Protein AF-A0A0C7MPD5-F1 (afdb_monomer)

Mean predicted aligned error: 14.0 Å

Nearest PDB structures (foldseek):
  2dtd-assembly1_A  TM=7.709E-01  e=4.100E-08  Thermoplasma acidophilum
  4zgw-assembly1_B  TM=7.595E-01  e=7.033E-08  Serratia marcescens
  5wul-assembly1_B  TM=7.325E-01  e=1.533E-07  Serratia marcescens
  3vtz-assembly1_D  TM=7.592E-01  e=6.466E-07  Thermoplasma volcanium GSS1
  4zgw-assembly1_A  TM=7.329E-01  e=1.109E-06  Serratia marcescens

Secondary structure (DSSP, 8-state):
--HHHHHHHHHHHHHHHHHHHHHHHHHHHHHHHTTS-PPPP----------SSSHHHHHTTSHHHHHHHHHHHHHHHHHHHHSHHHHSPPPPSS--TT--EEEEEES-TTSHHHHHHHHHHHHTT-EEEEE-SS--S---BTTEEEE-TT-HHHHHHHHHHS--EEEEEEE----SS---B-TTTS-HHHHHHHHIIIIIHHHHHHHHHGGG-SS--EEEEEE--HHHHTT-TTB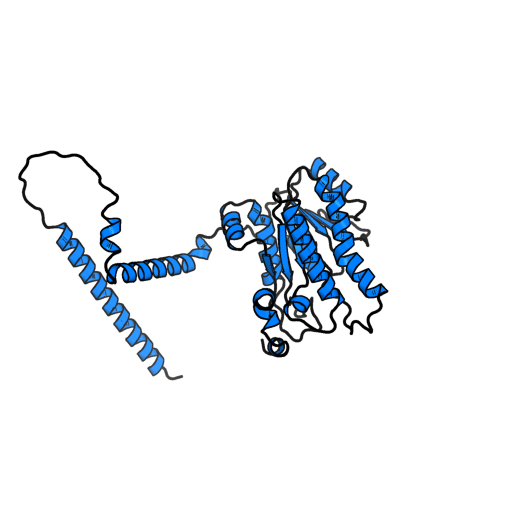HHHHHHHHHHHHHHHHHHHH-TTS-EEEEEE-BEEETTEESS-TT--S-PEEHIIIIIHHHHHHHHGGG-HHHHHHHHHH-SEEEESBTHHHHHHHTTTS-GGGGG--

Solvent-accessible surface area (backbone atoms only — not comparable to full-atom values): 19279 Å² total; per-residue (Å²): 135,67,68,68,62,56,52,52,53,50,52,52,52,50,51,53,49,54,52,51,51,54,53,49,53,56,50,51,52,53,54,52,62,71,70,66,75,80,80,80,93,81,86,91,82,90,82,90,82,90,89,77,79,68,72,71,60,69,50,67,79,41,80,64,42,53,52,55,50,55,54,52,52,49,53,50,50,50,49,48,60,73,42,33,81,79,70,49,84,73,76,72,88,50,58,58,98,81,53,56,38,29,36,41,35,35,35,48,76,84,29,65,66,48,36,50,49,53,54,52,44,42,75,28,54,35,32,35,38,38,35,24,89,76,58,63,94,61,72,84,49,99,49,46,40,64,33,36,68,87,48,54,61,57,56,54,51,46,35,63,75,70,68,35,45,72,52,36,36,38,38,43,45,74,51,55,77,72,75,74,39,50,79,91,74,49,54,67,68,58,46,50,50,52,43,40,68,48,42,53,51,51,50,54,36,45,68,65,46,60,82,72,48,94,62,75,47,32,36,38,39,45,28,54,34,48,42,53,31,42,66,48,79,41,33,59,57,48,31,51,49,23,52,50,46,53,51,49,51,51,51,47,49,70,76,38,71,84,31,58,60,32,45,34,30,38,27,33,23,22,54,97,88,40,57,51,28,59,70,86,51,78,46,70,39,32,53,36,61,74,36,38,49,51,60,50,49,49,63,58,57,29,78,81,38,73,71,46,47,52,52,44,64,73,62,48,52,63,44,63,24,31,40,63,21,59,56,23,68,78,40,12,87,74,52,62,68,78,58,49,60,81,97

Foldseek 3Di:
DDPVVVVVVVVVVVVVVVVVVVVVVVVVVVVVVVVPDDDDDDDDDDDDDDPDPPVVVVLPPDPVSVVVVVVVVVVVVVVCVVCVVVPPDAPDLADDQPQQEEEEEEDDCVQVLSVVQVVSNVVSPYQYEYEACPFDPDPPDDRYHYDYLVRLVVVVVCCVVVVGHHLEYEQDQRQQDADFAAPVPDDPVSLVVSCCRRPVSVVSSCVVNVVVDPDAYAYEYEAQCLCCLQVPGRRVSSNVRRVRSVVVLVVCCVVRVVHQYAYEHDDFEDDPQATSGPNVALADKYHCVVFPNSVVVSVSRLVVDPSSVVVCVVVDRYHYGMPPRVCSNVCSPPDHSVVSNVD

InterPro domains:
  IPR013952 Protein of unknown function DUF1776, fungi [PF08643] (99-304)

Organism: NCBI:txid1245769

Radius of gyration: 28.84 Å; Cα contacts (8 Å, |Δi|>4): 429; chains: 1; bounding box: 72×57×95 Å

Structure (mmCIF, N/CA/C/O backbone):
data_AF-A0A0C7MPD5-F1
#
_entry.id   AF-A0A0C7MPD5-F1
#
loo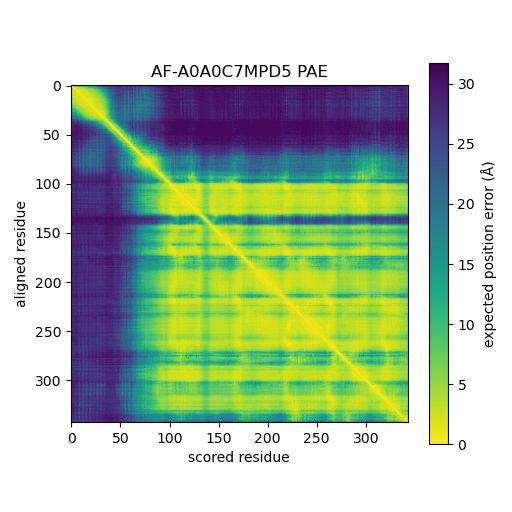p_
_atom_site.group_PDB
_atom_site.id
_atom_site.type_symbol
_atom_site.label_atom_id
_atom_site.label_alt_id
_atom_site.label_comp_id
_atom_site.label_asym_id
_atom_site.label_entity_id
_atom_site.label_seq_id
_atom_site.pdbx_PDB_ins_code
_atom_site.Cartn_x
_atom_site.Cartn_y
_atom_site.Cartn_z
_atom_site.occupancy
_atom_site.B_iso_or_equiv
_atom_site.auth_seq_id
_atom_site.auth_comp_id
_atom_site.auth_asym_id
_atom_site.auth_atom_id
_atom_site.pdbx_PDB_model_num
ATOM 1 N N . MET A 1 1 ? 41.693 -16.028 17.930 1.00 51.47 1 MET A N 1
ATOM 2 C CA . MET A 1 1 ? 41.739 -14.763 18.695 1.00 51.47 1 MET A CA 1
ATOM 3 C C . MET A 1 1 ? 42.112 -15.125 20.122 1.00 51.47 1 MET A C 1
ATOM 5 O O . MET A 1 1 ? 41.460 -15.997 20.678 1.00 51.47 1 MET A O 1
ATOM 9 N N . SER A 1 2 ? 43.233 -14.610 20.633 1.00 50.59 2 SER A N 1
ATOM 10 C CA . SER A 1 2 ? 43.849 -15.070 21.886 1.00 50.59 2 SER A CA 1
ATOM 11 C C . SER A 1 2 ? 43.073 -14.582 23.115 1.00 50.59 2 SER A C 1
ATOM 13 O O . SER A 1 2 ? 42.649 -13.428 23.168 1.00 50.59 2 SER A O 1
ATOM 15 N N . SER A 1 3 ? 42.909 -15.460 24.109 1.00 57.84 3 SER A N 1
ATOM 16 C CA . SER A 1 3 ? 42.222 -15.197 25.388 1.00 57.84 3 SER A CA 1
ATOM 17 C C . SER A 1 3 ? 42.745 -13.957 26.122 1.00 57.84 3 SER A C 1
ATOM 19 O O . SER A 1 3 ? 41.979 -13.253 26.766 1.00 57.84 3 SER A O 1
ATOM 21 N N . GLN A 1 4 ? 44.018 -13.614 25.917 1.00 60.34 4 GLN A N 1
ATOM 22 C CA . GLN A 1 4 ? 44.671 -12.450 26.518 1.00 60.34 4 GLN A CA 1
ATOM 23 C C . GLN A 1 4 ? 44.035 -11.102 26.138 1.00 60.34 4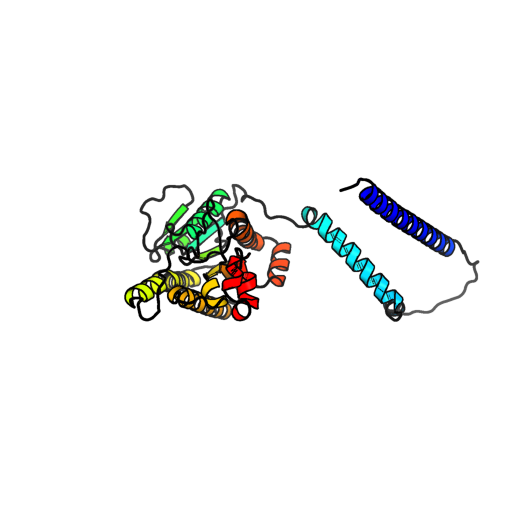 GLN A C 1
ATOM 25 O O . GLN A 1 4 ? 44.072 -10.165 26.930 1.00 60.34 4 GLN A O 1
ATOM 30 N N . VAL A 1 5 ? 43.435 -10.981 24.947 1.00 64.69 5 VAL A N 1
ATOM 31 C CA . VAL A 1 5 ? 42.765 -9.731 24.533 1.00 64.69 5 VAL A CA 1
ATOM 32 C C . VAL A 1 5 ? 41.416 -9.580 25.236 1.00 64.69 5 VAL A C 1
ATOM 34 O O . VAL A 1 5 ? 41.015 -8.470 25.577 1.00 64.69 5 VAL A O 1
ATOM 37 N N . VAL A 1 6 ? 40.728 -10.697 25.479 1.00 62.44 6 VAL A N 1
ATOM 38 C CA . VAL A 1 6 ? 39.439 -10.718 26.176 1.00 62.44 6 VAL A CA 1
ATOM 39 C C . VAL A 1 6 ? 39.642 -10.380 27.652 1.00 62.44 6 VAL A C 1
ATOM 41 O O . VAL A 1 6 ? 38.948 -9.501 28.159 1.00 62.44 6 VAL A O 1
ATOM 44 N N . ASP A 1 7 ? 40.655 -10.965 28.295 1.00 67.56 7 ASP A N 1
ATOM 45 C CA . ASP A 1 7 ? 40.987 -10.680 29.697 1.00 67.56 7 ASP A CA 1
ATOM 46 C C . ASP A 1 7 ? 41.371 -9.208 29.906 1.00 67.56 7 ASP A C 1
ATOM 48 O O . ASP A 1 7 ? 40.853 -8.557 30.809 1.00 67.56 7 ASP A O 1
ATOM 52 N N . HIS A 1 8 ? 42.160 -8.618 28.999 1.00 65.81 8 HIS A N 1
ATOM 53 C CA . HIS A 1 8 ? 42.512 -7.198 29.096 1.00 65.81 8 HIS A CA 1
ATOM 54 C C . HIS A 1 8 ? 41.286 -6.279 28.961 1.00 65.81 8 HIS A C 1
ATOM 56 O O . HIS A 1 8 ? 41.200 -5.248 29.630 1.00 65.81 8 HIS A O 1
ATOM 62 N N . ILE A 1 9 ? 40.313 -6.625 28.112 1.00 70.06 9 ILE A N 1
ATOM 63 C CA . ILE A 1 9 ? 39.072 -5.846 27.971 1.00 70.06 9 ILE A CA 1
ATOM 64 C C . ILE A 1 9 ? 38.219 -5.958 29.240 1.00 70.06 9 ILE A C 1
ATOM 66 O O . ILE A 1 9 ? 37.700 -4.941 29.709 1.00 70.06 9 ILE A O 1
ATOM 70 N N . PHE A 1 10 ? 38.109 -7.155 29.824 1.00 67.94 10 PHE A N 1
ATOM 71 C CA . PHE A 1 10 ? 37.372 -7.360 31.071 1.00 67.94 10 PHE A CA 1
ATOM 72 C C . PHE A 1 10 ? 38.027 -6.651 32.257 1.00 67.94 10 PHE A C 1
ATOM 74 O O . PHE A 1 10 ? 37.325 -5.959 32.993 1.00 67.94 10 PHE A O 1
ATOM 81 N N . ASP A 1 11 ? 39.351 -6.714 32.394 1.00 73.88 11 ASP A N 1
ATOM 82 C CA . ASP A 1 11 ? 40.079 -6.034 33.470 1.00 73.88 11 ASP A CA 1
ATOM 83 C C . ASP A 1 11 ? 39.983 -4.511 33.350 1.00 73.88 11 ASP A C 1
ATOM 85 O O . ASP A 1 11 ? 39.747 -3.808 34.339 1.00 73.88 11 ASP A O 1
ATOM 89 N N . THR A 1 12 ? 40.070 -3.985 32.123 1.00 73.81 12 THR A N 1
ATOM 90 C CA . THR A 1 12 ? 39.894 -2.548 31.877 1.00 73.81 12 THR A CA 1
ATOM 91 C C . THR A 1 12 ? 38.463 -2.120 32.215 1.00 73.81 12 THR A C 1
ATOM 93 O O . THR A 1 12 ? 38.259 -1.096 32.870 1.00 73.81 12 THR A O 1
ATOM 96 N N . GLY A 1 13 ? 37.461 -2.919 31.832 1.00 70.88 13 GLY A N 1
ATOM 97 C CA . GLY A 1 13 ? 36.058 -2.674 32.169 1.00 70.88 13 GLY A CA 1
ATOM 98 C C . GLY A 1 13 ? 35.792 -2.715 33.676 1.00 70.88 13 GLY A C 1
ATOM 99 O O . GLY A 1 13 ? 35.129 -1.826 34.214 1.00 70.88 13 GLY A O 1
ATOM 100 N N . PHE A 1 14 ? 36.363 -3.695 34.377 1.00 73.75 14 PHE A N 1
ATOM 101 C CA . PHE A 1 14 ? 36.194 -3.867 35.819 1.00 73.75 14 PHE A CA 1
ATOM 102 C C . PHE A 1 14 ? 36.871 -2.747 36.620 1.00 73.75 14 PHE A C 1
ATOM 104 O O . PHE A 1 14 ? 36.315 -2.264 37.609 1.00 73.75 14 PHE A O 1
ATOM 111 N N . TYR A 1 15 ? 38.029 -2.261 36.159 1.00 83.06 15 TYR A N 1
ATOM 112 C CA . TYR A 1 15 ? 38.699 -1.097 36.741 1.00 83.06 15 TYR A CA 1
ATOM 113 C C . TYR A 1 15 ? 37.826 0.165 36.659 1.00 83.06 15 TYR A C 1
ATOM 115 O O . TYR A 1 15 ? 37.641 0.863 37.661 1.00 83.06 15 TYR A O 1
ATOM 123 N N . TRP A 1 16 ? 37.237 0.440 35.490 1.00 74.25 16 TRP A N 1
ATOM 124 C CA . TRP A 1 16 ? 36.340 1.586 35.318 1.00 74.25 16 TRP A CA 1
ATOM 125 C C . TRP A 1 16 ? 35.053 1.447 36.132 1.00 74.25 16 TRP A C 1
ATOM 127 O O . TRP A 1 16 ? 34.606 2.429 36.728 1.00 74.25 16 TRP A O 1
ATOM 137 N N . PHE A 1 17 ? 34.506 0.234 36.235 1.00 78.56 17 PHE A N 1
ATOM 138 C CA . PHE A 1 17 ? 33.341 -0.052 37.069 1.00 78.56 17 PHE A CA 1
ATOM 139 C C . PHE A 1 17 ? 33.618 0.218 38.557 1.00 78.56 17 PHE A C 1
ATOM 141 O O . PHE A 1 17 ? 32.884 0.980 39.188 1.00 78.56 17 PHE A O 1
ATOM 148 N N . LYS A 1 18 ? 34.726 -0.300 39.110 1.00 76.69 18 LYS A N 1
ATOM 149 C CA . LYS A 1 18 ? 35.112 -0.032 40.508 1.00 76.69 18 LYS A CA 1
ATOM 150 C C . LYS A 1 18 ? 35.373 1.449 40.774 1.00 76.69 18 LYS A C 1
ATOM 152 O O . LYS A 1 18 ? 35.012 1.964 41.833 1.00 76.69 18 LYS A O 1
ATOM 157 N N . LYS A 1 19 ? 35.979 2.154 39.816 1.00 77.69 19 LYS A N 1
ATOM 158 C CA . LYS A 1 19 ? 36.226 3.597 39.929 1.00 77.69 19 LYS A CA 1
ATOM 159 C C . LYS A 1 19 ? 34.913 4.385 39.965 1.00 77.69 19 LYS A C 1
ATOM 161 O O . LYS A 1 19 ? 34.770 5.278 40.799 1.00 77.69 19 LYS A O 1
ATOM 166 N N . ALA A 1 20 ? 33.935 4.013 39.141 1.00 69.62 20 ALA A N 1
ATOM 167 C CA . ALA A 1 20 ? 32.598 4.604 39.165 1.00 69.62 20 ALA A CA 1
ATOM 168 C C . ALA A 1 20 ? 31.858 4.317 40.485 1.00 69.62 20 ALA A C 1
ATOM 170 O O . ALA A 1 20 ? 31.255 5.223 41.057 1.00 69.62 20 ALA A O 1
ATOM 171 N N . GLU A 1 21 ? 31.968 3.097 41.018 1.00 73.00 21 GLU A N 1
ATOM 172 C CA . GLU A 1 21 ? 31.374 2.734 42.310 1.00 73.00 21 GLU A CA 1
ATOM 173 C C . GLU A 1 21 ? 31.967 3.558 43.469 1.00 73.00 21 GLU A C 1
ATOM 175 O O . GLU A 1 21 ? 31.225 4.070 44.309 1.00 73.00 21 GLU A O 1
ATOM 180 N N . SER A 1 22 ? 33.292 3.762 43.489 1.00 77.25 22 SER A N 1
ATOM 181 C CA . SER A 1 22 ? 33.950 4.584 44.519 1.00 77.25 22 SER A CA 1
ATOM 182 C C . SER A 1 22 ? 33.548 6.061 44.464 1.00 77.25 22 SER A C 1
ATOM 184 O O . SER A 1 22 ? 33.370 6.691 45.506 1.00 77.25 22 SER A O 1
ATOM 186 N N . LEU A 1 23 ? 33.334 6.606 43.261 1.00 69.81 23 LEU A N 1
ATOM 187 C CA . LEU A 1 23 ? 32.866 7.982 43.083 1.00 69.81 23 LEU A CA 1
ATOM 188 C C . LEU A 1 23 ? 31.421 8.143 43.562 1.00 69.81 23 LEU A C 1
ATOM 190 O O . LEU A 1 23 ? 31.086 9.164 44.161 1.00 69.81 23 LEU A O 1
ATOM 194 N N . ASN A 1 24 ? 30.582 7.127 43.347 1.00 63.81 24 ASN A N 1
ATOM 195 C CA . ASN A 1 24 ? 29.197 7.143 43.799 1.00 63.81 24 ASN A CA 1
ATOM 196 C C . ASN A 1 24 ? 29.100 7.071 45.333 1.00 63.81 24 ASN A C 1
ATOM 198 O O . ASN A 1 24 ? 28.360 7.843 45.937 1.00 63.81 24 ASN A O 1
ATOM 202 N N . LYS A 1 25 ? 29.915 6.225 45.983 1.00 66.06 25 LYS A N 1
ATOM 203 C CA . LYS A 1 25 ? 29.991 6.171 47.457 1.00 66.06 25 LYS A CA 1
ATOM 204 C C . LYS A 1 25 ? 30.433 7.508 48.057 1.00 66.06 25 LYS A C 1
ATOM 206 O O . LYS A 1 25 ? 29.803 7.982 48.995 1.00 66.06 25 LYS A O 1
ATOM 211 N N . HIS A 1 26 ? 31.420 8.170 47.452 1.00 62.06 26 HIS A N 1
ATOM 212 C CA . HIS A 1 26 ? 31.908 9.458 47.948 1.00 62.06 26 HIS A CA 1
ATOM 213 C C . HIS A 1 26 ? 30.898 10.611 47.762 1.00 62.06 26 HIS A C 1
ATOM 215 O O . HIS A 1 26 ? 30.882 11.565 48.541 1.00 62.06 26 HIS A O 1
ATOM 221 N N . LEU A 1 27 ? 30.027 10.530 46.748 1.00 57.38 27 LEU A N 1
ATOM 222 C CA . LEU A 1 27 ? 28.913 11.468 46.572 1.00 57.38 27 LEU A CA 1
ATOM 223 C C . LEU A 1 27 ? 27.787 11.222 47.580 1.00 57.38 27 LEU A C 1
ATOM 225 O O . LEU A 1 27 ? 27.241 12.186 48.109 1.00 57.38 27 LEU A O 1
ATOM 229 N N . ILE A 1 28 ? 27.468 9.959 47.871 1.00 65.00 28 ILE A N 1
ATOM 230 C CA . ILE A 1 28 ? 26.455 9.601 48.870 1.00 65.00 28 ILE A CA 1
ATOM 231 C C . ILE A 1 28 ? 26.907 10.038 50.271 1.00 65.00 28 ILE A C 1
ATOM 233 O O . ILE A 1 28 ? 26.123 10.663 50.978 1.00 65.00 28 ILE A O 1
ATOM 237 N N . GLU A 1 29 ? 28.173 9.816 50.639 1.00 64.81 29 GLU A N 1
ATOM 238 C CA . GLU A 1 29 ? 28.737 10.295 51.913 1.00 64.81 29 GLU A CA 1
ATOM 239 C C . GLU A 1 29 ? 28.663 11.822 52.037 1.00 64.81 29 GLU A C 1
ATOM 241 O O . GLU A 1 29 ? 28.163 12.330 53.037 1.00 64.81 29 GLU A O 1
ATOM 246 N N . LYS A 1 30 ? 29.032 12.574 50.988 1.00 62.94 30 LYS A N 1
ATOM 247 C CA . LYS A 1 30 ? 28.916 14.043 51.008 1.00 62.94 30 LYS A CA 1
ATOM 248 C C . LYS A 1 30 ? 27.477 14.538 51.140 1.00 62.94 30 LYS A C 1
ATOM 250 O O . LYS A 1 30 ? 27.252 15.569 51.765 1.00 62.94 30 LYS A O 1
ATOM 255 N N . VAL A 1 31 ? 26.506 13.843 50.545 1.00 58.38 31 VAL A N 1
ATOM 256 C CA . VAL A 1 31 ? 25.081 14.204 50.656 1.00 58.38 31 VAL A CA 1
ATOM 257 C C . VAL A 1 31 ? 24.539 13.895 52.054 1.00 58.38 31 VAL A C 1
ATOM 259 O O . VAL A 1 31 ? 23.724 14.661 52.564 1.00 58.38 31 VAL A O 1
ATOM 262 N N . ILE A 1 32 ? 25.021 12.829 52.696 1.00 59.84 32 ILE A N 1
ATOM 263 C CA . ILE A 1 32 ? 24.675 12.490 54.083 1.00 59.84 32 ILE A CA 1
ATOM 264 C C . ILE A 1 32 ? 25.291 13.506 55.060 1.00 59.84 32 ILE A C 1
ATOM 266 O O . ILE A 1 32 ? 24.588 13.977 55.953 1.00 59.84 32 ILE A O 1
ATOM 270 N N . ASP A 1 33 ? 26.539 13.932 54.844 1.00 55.28 33 ASP A N 1
ATOM 271 C CA . ASP A 1 33 ? 27.204 14.957 55.666 1.00 55.28 33 ASP A CA 1
ATOM 272 C C . ASP A 1 33 ? 26.556 16.347 55.531 1.00 55.28 33 ASP A C 1
ATOM 274 O O . ASP A 1 33 ? 26.496 17.115 56.490 1.00 55.28 33 ASP A O 1
ATOM 278 N N . LEU A 1 34 ? 25.999 16.664 54.358 1.00 53.75 34 LEU A N 1
ATOM 279 C CA . LEU A 1 34 ? 25.190 17.872 54.140 1.00 53.75 34 LEU A CA 1
ATOM 280 C C . LEU A 1 34 ? 23.816 17.812 54.836 1.00 53.75 34 LEU A C 1
ATOM 282 O O . LEU A 1 34 ? 23.189 18.853 55.026 1.00 53.75 34 LEU A O 1
ATOM 286 N N . GLY A 1 35 ? 23.345 16.618 55.213 1.00 47.34 35 GLY A N 1
ATOM 287 C CA . GLY A 1 35 ? 22.055 16.400 55.872 1.00 47.34 35 GLY A CA 1
ATOM 288 C C . GLY A 1 35 ? 22.093 16.410 57.405 1.00 47.34 35 GLY A C 1
ATOM 289 O O . GLY A 1 35 ? 21.035 16.510 58.023 1.00 47.34 35 GLY A O 1
ATOM 290 N N . THR A 1 36 ? 23.269 16.319 58.036 1.00 45.97 36 THR A N 1
ATOM 291 C CA . THR A 1 36 ? 23.400 16.136 59.499 1.00 45.97 36 THR A CA 1
ATOM 292 C C . THR A 1 36 ? 23.894 17.365 60.268 1.00 45.97 36 THR A C 1
ATOM 294 O O . THR A 1 36 ? 23.926 17.340 61.498 1.00 45.97 36 THR A O 1
ATOM 297 N N . THR A 1 37 ? 24.197 18.489 59.610 1.00 43.75 37 THR A N 1
ATOM 298 C CA . THR A 1 37 ? 24.480 19.750 60.316 1.00 43.75 37 THR A CA 1
ATOM 299 C C . THR A 1 37 ? 23.185 20.442 60.751 1.00 43.75 37 THR A C 1
ATOM 301 O O . THR A 1 37 ? 22.625 21.261 60.025 1.00 43.75 37 THR A O 1
ATOM 304 N N . THR A 1 38 ? 22.709 20.131 61.956 1.00 48.66 38 THR A N 1
ATOM 305 C CA . THR A 1 38 ? 21.685 20.898 62.686 1.00 48.66 38 THR A CA 1
ATOM 306 C C . THR A 1 38 ? 22.219 22.271 63.120 1.00 48.66 38 THR A C 1
ATOM 308 O O . THR A 1 38 ? 23.182 22.309 63.890 1.00 48.66 38 THR A O 1
ATOM 311 N N . PRO A 1 39 ? 21.592 23.404 62.746 1.00 45.00 39 PRO A N 1
ATOM 312 C CA . PRO A 1 39 ? 21.803 24.671 63.424 1.00 45.00 39 PRO A CA 1
ATOM 313 C C . PRO A 1 39 ? 20.756 24.882 64.525 1.00 45.00 39 PRO A C 1
ATOM 315 O O . PRO A 1 39 ? 19.549 24.757 64.326 1.00 45.00 39 PRO A O 1
ATOM 318 N N . ASN A 1 40 ? 21.276 25.216 65.702 1.00 34.56 40 ASN A N 1
ATOM 319 C CA . ASN A 1 40 ? 20.557 25.583 66.913 1.00 34.56 40 ASN A CA 1
ATOM 320 C C . ASN A 1 40 ? 19.569 26.748 66.700 1.00 34.56 40 ASN A C 1
ATOM 322 O O . ASN A 1 40 ? 19.859 27.718 66.001 1.00 34.56 40 ASN A O 1
ATOM 326 N N . HIS A 1 41 ? 18.434 26.659 67.393 1.00 38.75 41 HIS A N 1
ATOM 327 C CA . HIS A 1 41 ? 17.362 27.650 67.479 1.00 38.75 41 HIS A CA 1
ATOM 328 C C . HIS A 1 41 ? 17.838 29.076 67.823 1.00 38.75 41 HIS A C 1
ATOM 330 O O . HIS A 1 41 ? 18.410 29.299 68.888 1.00 38.75 41 HIS A O 1
ATOM 336 N N . LYS A 1 42 ? 17.432 30.061 67.010 1.00 34.88 42 LYS A N 1
ATOM 337 C CA . LYS A 1 42 ? 17.002 31.402 67.454 1.00 34.88 42 LYS A CA 1
ATOM 338 C C . LYS A 1 42 ? 15.861 31.883 66.551 1.00 34.88 42 LYS A C 1
ATOM 340 O O . LYS A 1 42 ? 15.898 31.688 65.342 1.00 34.88 42 LYS A O 1
ATOM 345 N N . ALA A 1 43 ? 14.824 32.432 67.172 1.00 35.88 43 ALA A N 1
ATOM 346 C CA . ALA A 1 43 ? 13.542 32.777 66.563 1.00 35.88 43 ALA A CA 1
ATOM 347 C C . ALA A 1 43 ? 13.455 34.248 66.090 1.00 35.88 43 ALA A C 1
ATOM 349 O O . ALA A 1 43 ? 14.258 35.074 66.526 1.00 35.88 43 ALA A O 1
ATOM 350 N N . ILE A 1 44 ? 12.353 34.536 65.363 1.00 39.69 44 ILE A N 1
ATOM 351 C CA . ILE A 1 44 ? 11.688 35.834 65.042 1.00 39.69 44 ILE A CA 1
ATOM 352 C C . ILE A 1 44 ? 12.070 36.437 63.652 1.00 39.69 44 ILE A C 1
ATOM 354 O O . ILE A 1 44 ? 13.256 36.482 63.344 1.00 39.69 44 ILE A O 1
ATOM 358 N N . PRO A 1 45 ? 11.143 37.008 62.833 1.00 45.47 45 PRO A N 1
ATOM 359 C CA . PRO A 1 45 ? 9.864 36.494 62.305 1.00 45.47 45 PRO A CA 1
ATOM 360 C C . PRO A 1 45 ? 9.658 36.803 60.779 1.00 45.47 45 PRO A C 1
ATOM 362 O O . PRO A 1 45 ? 10.486 37.438 60.140 1.00 45.47 45 PRO A O 1
ATOM 365 N N . PHE A 1 46 ? 8.519 36.363 60.224 1.00 33.28 46 PHE A N 1
ATOM 366 C CA . PHE A 1 46 ? 7.733 36.946 59.107 1.00 33.28 46 PHE A CA 1
ATOM 367 C C . PHE A 1 46 ? 8.445 37.656 57.924 1.00 33.28 46 PHE A C 1
ATOM 369 O O . PHE A 1 46 ? 8.882 38.793 58.065 1.00 33.28 46 PHE A O 1
ATOM 376 N N . ASN A 1 47 ? 8.356 37.086 56.708 1.00 32.88 47 ASN A N 1
ATOM 377 C CA . ASN A 1 47 ? 7.709 37.791 55.586 1.00 32.88 47 ASN A CA 1
ATOM 378 C C . ASN A 1 47 ? 7.324 36.868 54.413 1.00 32.88 47 ASN A C 1
ATOM 380 O O . ASN A 1 47 ? 7.969 35.854 54.150 1.00 32.88 47 ASN A O 1
ATOM 384 N N . GLU A 1 48 ? 6.253 37.263 53.729 1.00 39.81 48 GLU A N 1
ATOM 385 C CA . GLU A 1 48 ? 5.647 36.666 52.541 1.00 39.81 48 GLU A CA 1
ATOM 386 C C . GLU A 1 48 ? 6.573 36.637 51.313 1.00 39.81 48 GLU A C 1
ATOM 388 O O . GLU A 1 48 ? 7.424 37.505 51.128 1.00 39.81 48 GLU A O 1
ATOM 393 N N . GLY A 1 49 ? 6.299 35.698 50.398 1.00 38.09 49 GLY A N 1
ATOM 394 C CA . GLY A 1 49 ? 6.561 35.904 48.972 1.00 38.09 49 GLY A CA 1
ATOM 395 C C . GLY A 1 49 ? 7.423 34.850 48.277 1.00 38.09 49 GLY A C 1
ATOM 396 O O . GLY A 1 49 ? 8.639 34.802 48.423 1.00 38.09 49 GLY A O 1
ATOM 397 N N . SER A 1 50 ? 6.788 34.112 47.362 1.00 47.88 50 SER A N 1
ATOM 398 C CA . SER A 1 50 ? 7.396 33.481 46.177 1.00 47.88 50 SER A CA 1
ATOM 399 C C . SER A 1 50 ? 8.428 32.361 46.403 1.00 47.88 50 SER A C 1
ATOM 401 O O . SER A 1 50 ? 9.637 32.561 46.340 1.00 47.88 50 SER A O 1
ATOM 403 N N . SER A 1 51 ? 7.955 31.119 46.520 1.00 45.91 51 SER A N 1
ATOM 404 C CA . SER A 1 51 ? 8.818 29.938 46.414 1.00 45.91 51 SER A CA 1
ATOM 405 C C . SER A 1 51 ? 8.244 28.956 45.401 1.00 45.91 51 SER A C 1
ATOM 407 O O . SER A 1 51 ? 7.250 28.300 45.681 1.00 45.91 51 SER A O 1
ATOM 409 N N . GLN A 1 52 ? 8.853 28.924 44.209 1.00 46.47 52 GLN A N 1
ATOM 410 C CA . GLN A 1 52 ? 9.107 27.703 43.416 1.00 46.47 52 GLN A CA 1
ATOM 411 C C . GLN A 1 52 ? 9.840 27.986 42.087 1.00 46.47 52 GLN A C 1
ATOM 413 O O . GLN A 1 52 ? 10.425 27.075 41.510 1.00 46.47 52 GLN A O 1
ATOM 418 N N . ALA A 1 53 ? 9.917 29.240 41.619 1.00 41.94 53 ALA A N 1
ATOM 419 C CA . ALA A 1 53 ? 10.514 29.549 40.310 1.00 41.94 53 ALA A CA 1
ATOM 420 C C . ALA A 1 53 ? 12.048 29.768 40.293 1.00 41.94 53 ALA A C 1
ATOM 422 O O . ALA A 1 53 ? 12.650 29.748 39.220 1.00 41.94 53 ALA A O 1
ATOM 423 N N . ASN A 1 54 ? 12.715 29.948 41.443 1.00 43.62 54 ASN A N 1
ATOM 424 C CA . ASN A 1 54 ? 14.122 30.394 41.466 1.00 43.62 54 ASN A CA 1
ATOM 425 C C . ASN A 1 54 ? 15.179 29.295 41.663 1.00 43.62 54 ASN A C 1
ATOM 427 O O . ASN A 1 54 ? 16.354 29.545 41.400 1.00 43.62 54 ASN A O 1
ATOM 431 N N . ILE A 1 55 ? 14.804 28.062 42.023 1.00 46.75 55 ILE A N 1
ATOM 432 C CA . ILE A 1 55 ? 15.785 26.964 42.151 1.00 46.75 55 ILE A CA 1
ATOM 433 C C . ILE A 1 55 ? 16.184 26.410 40.769 1.00 46.75 55 ILE A C 1
ATOM 435 O O . ILE A 1 55 ? 17.332 26.023 40.555 1.00 46.75 55 ILE A O 1
ATOM 439 N N . ILE A 1 56 ? 15.289 26.472 39.778 1.00 49.06 56 ILE A N 1
ATOM 440 C CA . ILE A 1 56 ? 15.529 25.902 38.440 1.00 49.06 56 ILE A CA 1
ATOM 441 C C . ILE A 1 56 ? 16.464 26.786 37.586 1.00 49.06 56 ILE A C 1
ATOM 443 O O . ILE A 1 56 ? 17.171 26.281 36.715 1.00 49.06 56 ILE A O 1
ATOM 447 N N . ARG A 1 57 ? 16.569 28.097 37.860 1.00 45.81 57 ARG A N 1
ATOM 448 C CA . ARG A 1 57 ? 17.466 28.995 37.099 1.00 45.81 57 ARG A CA 1
ATOM 449 C C . ARG A 1 57 ? 18.933 28.966 37.545 1.00 45.81 57 ARG A C 1
ATOM 451 O O . ARG A 1 57 ? 19.800 29.292 36.738 1.00 45.81 57 ARG A O 1
ATOM 458 N N . GLY A 1 58 ? 19.237 28.551 38.778 1.00 45.03 58 GLY A N 1
ATOM 459 C CA . GLY A 1 58 ? 20.610 28.571 39.313 1.00 45.03 58 GLY A CA 1
ATOM 460 C C . GLY A 1 58 ? 21.525 27.461 38.778 1.00 45.03 58 GLY A C 1
ATOM 461 O O . GLY A 1 58 ? 22.737 27.642 38.688 1.00 45.03 58 GLY A O 1
ATOM 462 N N . VAL A 1 59 ? 20.953 26.321 38.381 1.00 47.09 59 VAL A N 1
ATOM 463 C CA . VAL A 1 59 ? 21.713 25.154 37.892 1.00 47.09 59 VAL A CA 1
ATOM 464 C C . VAL A 1 59 ? 22.018 25.258 36.391 1.00 47.09 59 VAL A C 1
ATOM 466 O O . VAL A 1 59 ? 22.987 24.674 35.907 1.00 47.09 59 VAL A O 1
ATOM 469 N N . TRP A 1 60 ? 21.251 26.057 35.644 1.00 44.78 60 TRP A N 1
ATOM 470 C CA . TRP A 1 60 ? 21.338 26.114 34.180 1.00 44.78 60 TRP A CA 1
ATOM 471 C C . TRP A 1 60 ? 22.406 27.078 33.630 1.00 44.78 60 TRP A C 1
ATOM 473 O O . TRP A 1 60 ? 22.744 27.020 32.447 1.00 44.78 60 TRP A O 1
ATOM 483 N N . SER A 1 61 ? 22.988 27.932 34.479 1.00 51.16 61 SER A N 1
ATOM 484 C CA . SER A 1 61 ? 24.002 28.925 34.085 1.00 51.16 61 SER A CA 1
ATOM 485 C C . SER A 1 61 ? 25.454 28.447 34.222 1.00 51.16 61 SER A C 1
ATOM 487 O O . SER A 1 61 ? 26.369 29.169 33.828 1.00 51.16 61 SER A O 1
ATOM 489 N N . ARG A 1 62 ? 25.702 27.229 34.728 1.00 52.97 62 ARG A N 1
ATOM 490 C CA . ARG A 1 62 ? 27.059 26.665 34.855 1.00 52.97 62 ARG A CA 1
ATOM 491 C C . ARG A 1 62 ? 27.321 25.606 33.773 1.00 52.97 62 ARG A C 1
ATOM 493 O O . ARG A 1 62 ? 26.448 24.772 33.530 1.00 52.97 62 ARG A O 1
ATOM 500 N N . PRO A 1 63 ? 28.519 25.562 33.152 1.00 56.69 63 PRO A N 1
ATOM 501 C CA . PRO A 1 63 ? 28.845 24.594 32.091 1.00 56.69 63 PRO A CA 1
ATOM 502 C C . PRO A 1 63 ? 28.688 23.131 32.547 1.00 56.69 63 PRO A C 1
ATOM 504 O O . PRO A 1 63 ? 28.320 22.266 31.757 1.00 56.69 63 PRO A O 1
ATOM 507 N N . ILE A 1 64 ? 28.863 22.875 33.846 1.00 53.16 64 ILE A N 1
ATOM 508 C CA . ILE A 1 64 ? 28.688 21.562 34.483 1.00 53.16 64 ILE A CA 1
ATOM 509 C C . ILE A 1 64 ? 27.204 21.157 34.565 1.00 53.16 64 ILE A C 1
ATOM 511 O O . ILE A 1 64 ? 26.876 19.988 34.379 1.00 53.16 64 ILE A O 1
ATOM 515 N N . GLY A 1 65 ? 26.286 22.112 34.760 1.00 49.12 65 GLY A N 1
ATOM 516 C CA . GLY A 1 65 ? 24.844 21.838 34.797 1.00 49.12 65 GLY A CA 1
ATOM 517 C C . GLY A 1 65 ? 24.304 21.360 33.448 1.00 49.12 65 GLY A C 1
ATOM 518 O O . GLY A 1 65 ? 23.451 20.475 33.399 1.00 49.12 65 GLY A O 1
ATOM 519 N N . LYS A 1 66 ? 24.870 21.856 32.338 1.00 52.28 66 LYS A N 1
ATOM 520 C CA . LYS A 1 66 ? 24.549 21.356 30.992 1.00 52.28 66 LYS A CA 1
ATOM 521 C C . LYS A 1 66 ? 25.012 19.904 30.812 1.00 52.28 66 LYS A C 1
ATOM 523 O O . LYS A 1 66 ? 24.225 19.082 30.357 1.00 52.28 66 LYS A O 1
ATOM 528 N N . ALA A 1 67 ? 26.229 19.559 31.237 1.00 53.00 67 ALA A N 1
ATOM 529 C CA . ALA A 1 67 ? 26.773 18.203 31.093 1.00 53.00 67 ALA A CA 1
ATOM 530 C C . ALA A 1 67 ? 26.013 17.142 31.915 1.00 53.00 67 ALA A C 1
ATOM 532 O O . ALA A 1 67 ? 25.704 16.069 31.400 1.00 53.00 67 ALA A O 1
ATOM 533 N N . VAL A 1 68 ? 25.643 17.453 33.163 1.00 54.69 68 VAL A N 1
ATOM 534 C CA . VAL A 1 68 ? 24.859 16.540 34.020 1.00 54.69 68 VAL A CA 1
ATOM 535 C C . VAL A 1 68 ? 23.447 16.317 33.458 1.00 54.69 68 VAL A C 1
ATOM 537 O O . VAL A 1 68 ? 22.931 15.203 33.509 1.00 54.69 68 VAL A O 1
ATOM 540 N N . SER A 1 69 ? 22.856 17.338 32.829 1.00 59.81 69 SER A N 1
ATOM 541 C CA . SER A 1 69 ? 21.558 17.222 32.147 1.00 59.81 69 SER A CA 1
ATOM 542 C C . SER A 1 69 ? 21.623 16.291 30.928 1.00 59.81 69 SER A C 1
ATOM 544 O O . SER A 1 69 ? 20.731 15.470 30.728 1.00 59.81 69 SER A O 1
ATOM 546 N N . PHE A 1 70 ? 22.697 16.376 30.132 1.00 58.91 70 PHE A N 1
ATOM 547 C CA . PHE A 1 70 ? 22.904 15.500 28.971 1.00 58.91 70 PHE A CA 1
ATOM 548 C C . PHE A 1 70 ? 23.125 14.034 29.369 1.00 58.91 70 PHE A C 1
ATOM 550 O O . PHE A 1 70 ? 22.598 13.140 28.709 1.00 58.91 70 PHE A O 1
ATOM 557 N N . LEU A 1 71 ? 23.852 13.781 30.462 1.00 61.94 71 LEU A N 1
ATOM 558 C CA . LEU A 1 71 ? 24.079 12.424 30.972 1.00 61.94 71 LEU A CA 1
ATOM 559 C C . LEU A 1 71 ? 22.821 11.819 31.614 1.00 61.94 71 LEU A C 1
ATOM 561 O O . LEU A 1 71 ? 22.548 10.636 31.428 1.00 61.94 71 LEU A O 1
ATOM 565 N N . GLY A 1 72 ? 22.018 12.624 32.315 1.00 71.56 72 GLY A N 1
ATOM 566 C CA . GLY A 1 72 ? 20.732 12.174 32.856 1.00 71.56 72 GLY A CA 1
ATOM 567 C C . GLY A 1 72 ? 19.729 11.812 31.757 1.00 71.56 72 GLY A C 1
ATOM 568 O O . GLY A 1 72 ? 19.081 10.769 31.827 1.00 71.56 72 GLY A O 1
ATOM 569 N N . LEU A 1 73 ? 19.647 12.626 30.698 1.00 71.75 73 LEU A N 1
ATOM 570 C CA . LEU A 1 73 ? 18.774 12.353 29.553 1.00 71.75 73 LEU A CA 1
ATOM 571 C C . LEU A 1 73 ? 19.206 11.108 28.767 1.00 71.75 73 LEU A C 1
ATOM 573 O O . LEU A 1 73 ? 18.340 10.359 28.317 1.00 71.75 73 LEU A O 1
ATOM 577 N N . SER A 1 74 ? 20.511 10.843 28.628 1.00 75.56 74 SER A N 1
ATOM 578 C CA . SER A 1 74 ? 20.980 9.635 27.935 1.00 75.56 74 SER A CA 1
ATOM 579 C C . SER A 1 74 ? 20.705 8.363 28.740 1.00 75.56 74 SER A C 1
ATOM 581 O O . SER A 1 74 ? 20.250 7.375 28.169 1.00 75.56 74 SER A O 1
ATOM 583 N N . ALA A 1 75 ? 20.889 8.395 30.064 1.00 77.81 75 ALA A N 1
ATOM 584 C CA . ALA A 1 75 ? 20.576 7.265 30.936 1.00 77.81 75 ALA A CA 1
ATOM 585 C C . ALA A 1 75 ? 19.073 6.941 30.930 1.00 77.81 75 ALA A C 1
ATOM 587 O O . ALA A 1 75 ? 18.694 5.776 30.806 1.00 77.81 75 ALA A O 1
ATOM 588 N N . ILE A 1 76 ? 18.213 7.967 30.976 1.00 76.94 76 ILE A N 1
ATOM 589 C CA . ILE A 1 76 ? 16.758 7.799 30.850 1.00 76.94 76 ILE A CA 1
ATOM 590 C C . ILE A 1 76 ? 16.390 7.259 29.464 1.00 76.94 76 ILE A C 1
ATOM 592 O O . ILE A 1 76 ? 15.544 6.377 29.377 1.00 76.94 76 ILE A O 1
ATOM 596 N N . ALA A 1 77 ? 17.030 7.725 28.387 1.00 74.50 77 ALA A N 1
ATOM 597 C CA . ALA A 1 77 ? 16.775 7.218 27.039 1.00 74.50 77 ALA A CA 1
ATOM 598 C C . ALA A 1 77 ? 17.175 5.741 26.881 1.00 74.50 77 ALA A C 1
ATOM 600 O O . ALA A 1 77 ? 16.444 4.974 26.259 1.00 74.50 77 ALA A O 1
ATOM 601 N N . ILE A 1 78 ? 18.297 5.323 27.473 1.00 78.81 78 ILE A N 1
ATOM 602 C CA . ILE A 1 78 ? 18.755 3.926 27.453 1.00 78.81 78 ILE A CA 1
ATOM 603 C C . ILE A 1 78 ? 17.824 3.039 28.283 1.00 78.81 78 ILE A C 1
ATOM 605 O O . ILE A 1 78 ? 17.455 1.959 27.829 1.00 78.81 78 ILE A O 1
ATOM 609 N N . LEU A 1 79 ? 17.390 3.499 29.460 1.00 77.00 79 LEU A N 1
ATOM 610 C CA . LEU A 1 79 ? 16.410 2.775 30.272 1.00 77.00 79 LEU A CA 1
ATOM 611 C C . LEU A 1 79 ? 15.058 2.686 29.560 1.00 77.00 79 LEU A C 1
ATOM 613 O O . LEU A 1 79 ? 14.483 1.608 29.473 1.00 77.00 79 LEU A O 1
ATOM 617 N N . MET A 1 80 ? 14.580 3.782 28.973 1.00 74.81 80 MET A N 1
ATOM 618 C CA . MET A 1 80 ? 13.374 3.785 28.144 1.00 74.81 80 MET A CA 1
ATOM 619 C C . MET A 1 80 ? 13.500 2.833 26.959 1.00 74.81 80 MET A C 1
ATOM 621 O O . MET A 1 80 ? 12.533 2.155 26.661 1.00 74.81 80 MET A O 1
ATOM 625 N N . TRP A 1 81 ? 14.664 2.736 26.309 1.00 74.56 81 TRP A N 1
ATOM 626 C CA . TRP A 1 81 ? 14.901 1.770 25.233 1.00 74.56 81 TRP A CA 1
ATOM 627 C C . TRP A 1 81 ? 14.873 0.326 25.748 1.00 74.56 81 TRP A C 1
ATOM 629 O O . TRP A 1 81 ? 14.240 -0.530 25.140 1.00 74.56 81 TRP A O 1
ATOM 639 N N . GLN A 1 82 ? 15.538 0.042 26.871 1.00 78.62 82 GLN A N 1
ATOM 640 C CA . GLN A 1 82 ? 15.594 -1.305 27.450 1.00 78.62 82 GLN A CA 1
ATOM 641 C C . GLN A 1 82 ? 14.230 -1.786 27.953 1.00 78.62 82 GLN A C 1
ATOM 643 O O . GLN A 1 82 ? 13.897 -2.957 27.794 1.00 78.62 82 GLN A O 1
ATOM 648 N N . TYR A 1 83 ? 13.428 -0.884 28.518 1.00 72.38 83 TYR A N 1
ATOM 649 C CA . TYR A 1 83 ? 12.081 -1.178 29.003 1.00 72.38 83 TYR A CA 1
ATOM 650 C C . TYR A 1 83 ? 10.983 -0.826 27.993 1.00 72.38 83 TYR A C 1
ATOM 652 O O . TYR A 1 83 ? 9.804 -1.008 28.297 1.00 72.38 83 TYR A O 1
ATOM 660 N N . ALA A 1 84 ? 11.339 -0.371 26.786 1.00 65.88 84 ALA A N 1
ATOM 661 C CA . ALA A 1 84 ? 10.377 0.009 25.753 1.00 65.88 84 ALA A CA 1
ATOM 662 C C . ALA A 1 84 ? 9.431 -1.150 25.459 1.00 65.88 84 ALA A C 1
ATOM 664 O O . ALA A 1 84 ? 8.227 -0.960 25.416 1.00 65.88 84 ALA A O 1
ATOM 665 N N . ASP A 1 85 ? 9.948 -2.368 25.349 1.00 59.72 85 ASP A N 1
ATOM 666 C CA . ASP A 1 85 ? 9.128 -3.534 25.025 1.00 59.72 85 ASP A CA 1
ATOM 667 C C . ASP A 1 85 ? 8.146 -3.940 26.136 1.00 59.72 85 ASP A C 1
ATOM 669 O O . ASP A 1 85 ? 7.145 -4.593 25.847 1.00 59.72 85 ASP A O 1
ATOM 673 N N . ALA A 1 86 ? 8.406 -3.541 27.385 1.00 61.72 86 ALA A N 1
ATOM 674 C CA . ALA A 1 86 ? 7.529 -3.798 28.527 1.00 61.72 86 ALA A CA 1
ATOM 675 C C . ALA A 1 86 ? 6.533 -2.652 28.781 1.00 61.72 86 ALA A C 1
ATOM 677 O O . ALA A 1 86 ? 5.435 -2.885 29.282 1.00 61.72 86 ALA A O 1
ATOM 678 N N . ILE A 1 87 ? 6.921 -1.417 28.451 1.00 63.59 87 ILE A N 1
ATOM 6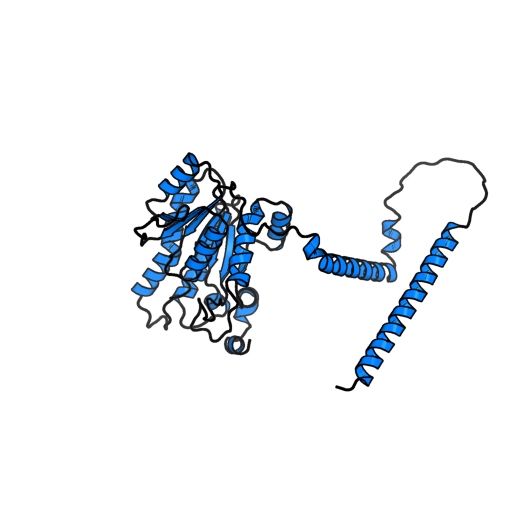79 C CA . ILE A 1 87 ? 6.136 -0.203 28.711 1.00 63.59 87 ILE A CA 1
ATOM 680 C C . ILE A 1 87 ? 5.280 0.175 27.498 1.00 63.59 87 ILE A C 1
ATOM 682 O O . ILE A 1 87 ? 4.190 0.721 27.660 1.00 63.59 87 ILE A O 1
ATOM 686 N N . VAL A 1 88 ? 5.749 -0.110 26.280 1.00 65.38 88 VAL A N 1
ATOM 687 C CA . VAL A 1 88 ? 5.023 0.192 25.048 1.00 65.38 88 VAL A CA 1
ATOM 688 C C . VAL A 1 88 ? 3.934 -0.862 24.869 1.00 65.38 88 VAL A C 1
ATOM 690 O O . VAL A 1 88 ? 4.247 -2.025 24.599 1.00 65.38 88 VAL A O 1
ATOM 693 N N . PRO A 1 89 ? 2.646 -0.487 24.982 1.00 66.56 89 PRO A N 1
ATOM 694 C CA . PRO A 1 89 ? 1.569 -1.414 24.688 1.00 66.56 89 PRO A CA 1
ATOM 695 C C . PRO A 1 89 ? 1.725 -1.858 23.235 1.00 66.56 89 PRO A C 1
ATOM 697 O O . PRO A 1 89 ? 1.752 -1.021 22.336 1.00 66.56 89 PRO A O 1
ATOM 700 N N . ARG A 1 90 ? 1.859 -3.163 22.998 1.00 65.75 90 ARG A N 1
ATOM 701 C CA . ARG A 1 90 ? 1.812 -3.740 21.650 1.00 65.75 90 ARG A CA 1
ATOM 702 C C . ARG A 1 90 ? 0.353 -4.029 21.296 1.00 65.75 90 ARG A C 1
ATOM 704 O O . ARG A 1 90 ? -0.403 -4.450 22.177 1.00 65.75 90 ARG A O 1
ATOM 711 N N . PRO A 1 91 ? -0.074 -3.800 20.045 1.00 65.25 91 PRO A N 1
ATOM 712 C CA . PRO A 1 91 ? -1.426 -4.160 19.655 1.00 65.25 91 PRO A CA 1
ATOM 713 C C . PRO A 1 91 ? -1.580 -5.684 19.757 1.00 65.25 91 PRO A C 1
ATOM 715 O O . PRO A 1 91 ? -0.629 -6.439 19.539 1.00 65.25 91 PRO A O 1
ATOM 718 N N . ALA A 1 92 ? -2.776 -6.144 20.130 1.00 71.12 92 ALA A N 1
ATOM 719 C CA . ALA A 1 92 ? -3.062 -7.574 20.185 1.00 71.12 92 ALA A CA 1
ATOM 720 C C . ALA A 1 92 ? -2.812 -8.195 18.805 1.00 71.12 92 ALA A C 1
ATOM 722 O O . ALA A 1 92 ? -3.165 -7.591 17.800 1.00 71.12 92 ALA A O 1
ATOM 723 N N . GLN A 1 93 ? -2.217 -9.386 18.735 1.00 71.50 93 GLN A N 1
ATOM 724 C CA . GLN A 1 93 ? -1.877 -10.014 17.449 1.00 71.50 93 GLN A CA 1
ATOM 725 C C . GLN A 1 93 ? -3.112 -10.446 16.643 1.00 71.50 93 GLN A C 1
ATOM 727 O O . GLN A 1 93 ? -3.040 -10.522 15.420 1.00 71.50 93 GLN A O 1
ATOM 732 N N . HIS A 1 94 ? -4.227 -10.693 17.331 1.00 77.00 94 HIS A N 1
ATOM 733 C CA . HIS A 1 94 ? -5.522 -11.042 16.759 1.00 77.00 94 HIS A CA 1
ATOM 734 C C . HIS A 1 94 ? -6.598 -10.162 17.393 1.00 77.00 94 HIS A C 1
ATOM 736 O O . HIS A 1 94 ? -6.484 -9.783 18.566 1.00 77.00 94 HIS A O 1
ATOM 742 N N . LEU A 1 95 ? -7.642 -9.853 16.626 1.00 78.69 95 LEU A N 1
ATOM 743 C CA . LEU A 1 95 ? -8.847 -9.245 17.173 1.00 78.69 95 LEU A CA 1
ATOM 744 C C . LEU A 1 95 ? -9.531 -10.216 18.138 1.00 78.69 95 LEU A C 1
ATOM 746 O O . LEU A 1 95 ? -9.415 -11.438 18.018 1.00 78.69 95 LEU A O 1
ATOM 750 N N . ARG A 1 96 ? -10.250 -9.663 19.117 1.00 75.69 96 ARG A N 1
ATOM 751 C CA . ARG A 1 96 ? -11.100 -10.471 19.995 1.00 75.69 96 ARG A CA 1
ATOM 752 C C . ARG A 1 96 ? -12.241 -11.056 19.165 1.00 75.69 96 ARG A C 1
ATOM 754 O O . ARG A 1 96 ? -12.716 -10.411 18.241 1.00 75.69 96 ARG A O 1
ATOM 761 N N . GLN A 1 97 ? -12.699 -12.253 19.518 1.00 65.12 97 GLN A N 1
ATOM 762 C CA . GLN A 1 97 ? -13.694 -13.001 18.739 1.00 65.12 97 GLN A CA 1
ATOM 763 C C . GLN A 1 97 ? -15.039 -12.255 18.564 1.00 65.12 97 GLN A C 1
ATOM 765 O O . GLN A 1 97 ? -15.755 -12.517 17.603 1.00 65.12 97 GLN A O 1
ATOM 770 N N . ASP A 1 98 ? -15.327 -11.273 19.426 1.00 64.06 98 ASP A N 1
ATOM 771 C CA . ASP A 1 98 ? -16.511 -10.403 19.357 1.00 64.06 98 ASP A CA 1
ATOM 772 C C . ASP A 1 98 ? -16.272 -9.037 18.673 1.00 64.06 98 ASP A C 1
ATOM 774 O O . ASP A 1 98 ? -17.222 -8.282 18.447 1.00 64.06 98 ASP A O 1
ATOM 778 N N . ASP A 1 99 ? -15.027 -8.683 18.323 1.00 72.44 99 ASP A N 1
ATOM 779 C CA . ASP A 1 99 ? -14.716 -7.409 17.663 1.00 72.44 99 ASP A CA 1
ATOM 780 C C . ASP A 1 99 ? -15.099 -7.467 16.175 1.00 72.44 99 ASP A C 1
ATOM 782 O O . ASP A 1 99 ? -14.320 -7.850 15.303 1.00 72.44 99 ASP A O 1
ATOM 786 N N . LYS A 1 100 ? -16.321 -7.024 15.864 1.00 80.56 100 LYS A N 1
ATOM 787 C CA . LYS A 1 100 ? -16.875 -6.955 14.502 1.00 80.56 100 LYS A CA 1
ATOM 788 C C . LYS A 1 100 ? -16.304 -5.786 13.685 1.00 80.56 100 LYS A C 1
ATOM 790 O O . LYS A 1 100 ? -17.011 -4.824 13.358 1.00 80.56 100 LYS A O 1
ATOM 795 N N . ARG A 1 101 ? -15.011 -5.846 13.363 1.00 89.44 101 ARG A N 1
ATOM 796 C CA . ARG A 1 101 ? -14.315 -4.841 12.545 1.00 89.44 101 ARG A CA 1
ATOM 797 C C . ARG A 1 101 ? -14.250 -5.253 11.080 1.00 89.44 101 ARG A C 1
ATOM 799 O O . ARG A 1 101 ? -13.926 -6.389 10.745 1.00 89.44 101 ARG A O 1
ATOM 806 N N . CYS A 1 102 ? -14.538 -4.292 10.213 1.00 91.31 102 CYS A N 1
ATOM 807 C CA . CYS A 1 102 ? -14.585 -4.469 8.771 1.00 91.31 102 CYS A CA 1
ATOM 808 C C . CYS A 1 102 ? -13.473 -3.668 8.082 1.00 91.31 102 CYS A C 1
ATOM 810 O O . CYS A 1 102 ? -13.210 -2.524 8.460 1.00 91.31 102 CYS A O 1
ATOM 812 N N . VAL A 1 103 ? -12.872 -4.239 7.038 1.00 94.19 103 VAL A N 1
ATOM 813 C CA . VAL A 1 103 ? -11.887 -3.580 6.173 1.00 94.19 103 VAL A CA 1
ATOM 814 C C . VAL A 1 103 ? -12.319 -3.705 4.714 1.00 94.19 103 VAL A C 1
ATOM 816 O O . VAL A 1 103 ? -12.633 -4.796 4.241 1.00 94.19 103 VAL A O 1
ATOM 819 N N . LEU A 1 104 ? -12.326 -2.585 3.991 1.00 95.19 104 LEU A N 1
ATOM 820 C CA . LEU A 1 104 ? -12.590 -2.557 2.551 1.00 95.19 104 LEU A CA 1
ATOM 821 C C . LEU A 1 104 ? -11.267 -2.419 1.798 1.00 95.19 104 LEU A C 1
ATOM 823 O O . LEU A 1 104 ? -10.535 -1.460 2.014 1.00 95.19 104 LEU A O 1
ATOM 827 N N . VAL A 1 105 ? -10.966 -3.347 0.897 1.00 95.50 105 VAL A N 1
ATOM 828 C CA . VAL A 1 105 ? -9.736 -3.360 0.100 1.00 95.50 105 VAL A CA 1
ATOM 829 C C . VAL A 1 105 ? -10.087 -3.166 -1.369 1.00 95.50 105 VAL A C 1
ATOM 831 O O . VAL A 1 105 ? -10.727 -4.017 -1.977 1.00 95.50 105 VAL A O 1
ATOM 834 N N . PHE A 1 106 ? -9.650 -2.060 -1.957 1.00 94.25 106 PHE A N 1
ATOM 835 C CA . PHE A 1 106 ? -9.626 -1.846 -3.398 1.00 94.25 106 PHE A CA 1
ATOM 836 C C . PHE A 1 106 ? -8.330 -2.431 -3.953 1.00 94.25 106 PHE A C 1
ATOM 838 O O . PHE A 1 106 ? -7.253 -1.911 -3.677 1.00 94.25 106 PHE A O 1
ATOM 845 N N . GLY A 1 107 ? -8.434 -3.529 -4.696 1.00 91.31 107 GLY A N 1
ATOM 846 C CA . GLY A 1 107 ? -7.276 -4.226 -5.246 1.00 91.31 107 G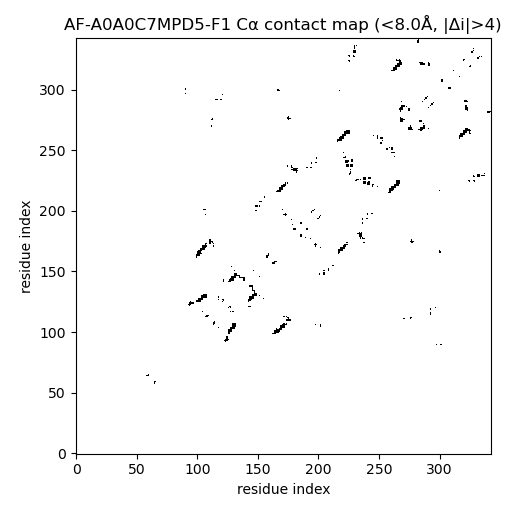LY A CA 1
ATOM 847 C C . GLY A 1 107 ? -7.655 -5.560 -5.884 1.00 91.31 107 GLY A C 1
ATOM 848 O O . GLY A 1 107 ? -8.791 -6.028 -5.790 1.00 91.31 107 GLY A O 1
ATOM 849 N N . HIS A 1 108 ? -6.693 -6.197 -6.546 1.00 89.12 108 HIS A N 1
ATOM 850 C CA . HIS A 1 108 ? -6.908 -7.471 -7.231 1.00 89.12 108 HIS A CA 1
ATOM 851 C C . HIS A 1 108 ? -6.281 -8.636 -6.459 1.00 89.12 108 HIS A C 1
ATOM 853 O O . HIS A 1 108 ? -5.083 -8.642 -6.210 1.00 89.12 108 HIS A O 1
ATOM 859 N N . MET A 1 109 ? -7.041 -9.703 -6.186 1.00 88.38 109 MET A N 1
ATOM 860 C CA . MET A 1 109 ? -6.514 -10.917 -5.521 1.00 88.38 109 MET A CA 1
ATOM 861 C C . MET A 1 109 ? -5.451 -11.678 -6.331 1.00 88.38 109 MET A C 1
ATOM 863 O O . MET A 1 109 ? -4.788 -12.572 -5.804 1.00 88.38 109 MET A O 1
ATOM 867 N N . ARG A 1 110 ? -5.296 -11.349 -7.621 1.00 87.50 110 ARG A N 1
ATOM 868 C CA . ARG A 1 110 ? -4.211 -11.863 -8.470 1.00 87.50 110 ARG A CA 1
ATOM 869 C C . ARG A 1 110 ? -2.861 -11.243 -8.117 1.00 87.50 110 ARG A C 1
ATOM 871 O O . ARG A 1 110 ? -1.832 -11.883 -8.332 1.00 87.50 110 ARG A O 1
ATOM 878 N N . ASP A 1 111 ? -2.863 -10.025 -7.579 1.00 88.62 111 ASP A N 1
ATOM 879 C CA . ASP A 1 111 ? -1.657 -9.394 -7.069 1.00 88.62 111 ASP A CA 1
ATOM 880 C C . ASP A 1 111 ? -1.253 -10.076 -5.748 1.00 88.62 111 ASP A C 1
ATOM 882 O O . ASP A 1 111 ? -2.049 -10.137 -4.801 1.00 88.62 111 ASP A O 1
ATOM 886 N N . PRO A 1 112 ? -0.029 -10.626 -5.656 1.00 90.56 112 PRO A N 1
ATOM 887 C CA . PRO A 1 112 ? 0.405 -11.343 -4.470 1.00 90.56 112 PRO A CA 1
ATOM 888 C C . PRO A 1 112 ? 0.504 -10.440 -3.233 1.00 90.56 112 PRO A C 1
ATOM 890 O O . PRO A 1 112 ? 0.326 -10.950 -2.130 1.00 90.56 112 PRO A O 1
ATOM 893 N N . ILE A 1 113 ? 0.742 -9.129 -3.378 1.00 92.19 113 ILE A N 1
ATOM 894 C CA . ILE A 1 113 ? 0.766 -8.205 -2.232 1.00 92.19 113 ILE A CA 1
ATOM 895 C C . ILE A 1 113 ? -0.646 -8.039 -1.667 1.00 92.19 113 ILE A C 1
ATOM 897 O O . ILE A 1 113 ? -0.857 -8.299 -0.481 1.00 92.19 113 ILE A O 1
ATOM 901 N N . THR A 1 114 ? -1.618 -7.704 -2.518 1.00 93.25 114 THR A N 1
ATOM 902 C CA . THR A 1 114 ? -3.037 -7.606 -2.145 1.00 93.25 114 THR A CA 1
ATOM 903 C C . THR A 1 114 ? -3.528 -8.895 -1.489 1.00 93.25 114 THR A C 1
ATOM 905 O O . THR A 1 114 ? -4.118 -8.858 -0.410 1.00 93.25 114 THR A O 1
ATOM 908 N N . ARG A 1 115 ? -3.225 -10.055 -2.087 1.00 92.56 115 ARG A N 1
ATOM 909 C CA . ARG A 1 115 ? -3.601 -11.360 -1.529 1.00 92.56 115 ARG A CA 1
ATOM 910 C C . ARG A 1 115 ? -3.020 -11.585 -0.132 1.00 92.56 115 ARG A C 1
ATOM 912 O O . ARG A 1 115 ? -3.733 -12.070 0.738 1.00 92.56 115 ARG A O 1
ATOM 919 N N . GLN A 1 116 ? -1.748 -11.257 0.098 1.00 93.44 116 GLN A N 1
ATOM 920 C CA . GLN A 1 116 ? -1.130 -11.415 1.420 1.00 93.44 116 GLN A CA 1
ATOM 921 C C . GLN A 1 116 ? -1.753 -10.475 2.459 1.00 93.44 116 GLN A C 1
ATOM 923 O O . GLN A 1 116 ? -2.021 -10.919 3.570 1.00 93.44 116 GLN A O 1
ATOM 928 N N . ILE A 1 117 ? -2.042 -9.220 2.093 1.00 95.00 117 ILE A N 1
ATOM 929 C CA . ILE A 1 117 ? -2.735 -8.264 2.972 1.00 95.00 117 ILE A CA 1
ATOM 930 C C . ILE A 1 117 ? -4.110 -8.806 3.375 1.00 95.00 117 ILE A C 1
ATOM 932 O O . ILE A 1 117 ? -4.424 -8.867 4.561 1.00 95.00 117 ILE A O 1
ATOM 936 N N . VAL A 1 118 ? -4.912 -9.234 2.396 1.00 94.00 118 VAL A N 1
ATOM 937 C CA . VAL A 1 118 ? -6.262 -9.761 2.634 1.00 94.00 118 VAL A CA 1
ATOM 938 C C . VAL A 1 118 ? -6.211 -10.999 3.528 1.00 94.00 118 VAL A C 1
ATOM 940 O O . VAL A 1 118 ? -6.893 -11.050 4.545 1.00 94.00 118 VAL A O 1
ATOM 943 N N . MET A 1 119 ? -5.368 -11.982 3.207 1.00 92.94 119 MET A N 1
ATOM 944 C CA . MET A 1 119 ? -5.320 -13.226 3.983 1.00 92.94 119 MET A CA 1
ATOM 945 C C . MET A 1 119 ? -4.753 -13.024 5.395 1.00 92.94 119 MET A C 1
ATOM 947 O O . MET A 1 119 ? -5.172 -13.726 6.313 1.00 92.94 119 MET A O 1
ATOM 951 N N . ASP A 1 120 ? -3.819 -12.090 5.596 1.00 93.62 120 ASP A N 1
ATOM 952 C CA . ASP A 1 120 ? -3.290 -11.768 6.927 1.00 93.62 120 ASP A CA 1
ATOM 953 C C . ASP A 1 120 ? -4.346 -11.088 7.803 1.00 93.62 120 ASP A C 1
ATOM 955 O O . ASP A 1 120 ? -4.594 -11.537 8.919 1.00 93.62 120 ASP A O 1
ATOM 959 N N . LEU A 1 121 ? -5.041 -10.075 7.278 1.00 93.25 121 LEU A N 1
ATOM 960 C CA . LEU A 1 121 ? -6.130 -9.417 8.003 1.00 93.25 121 LEU A CA 1
ATOM 961 C C . LEU A 1 121 ? -7.283 -10.389 8.301 1.00 93.25 121 LEU A C 1
ATOM 963 O O . LEU A 1 121 ? -7.846 -10.348 9.395 1.00 93.25 121 LEU A O 1
ATOM 967 N N . TYR A 1 122 ? -7.587 -11.304 7.376 1.00 91.31 122 TYR A N 1
ATOM 968 C CA . TYR A 1 122 ? -8.639 -12.303 7.556 1.00 91.31 122 TYR A CA 1
ATOM 969 C C . TYR A 1 122 ? -8.284 -13.259 8.699 1.00 91.31 122 TYR A C 1
ATOM 971 O O . TYR A 1 122 ? -9.074 -13.462 9.617 1.00 91.31 122 TYR A O 1
ATOM 979 N N . ARG A 1 123 ? -7.043 -13.767 8.714 1.00 90.44 123 ARG A N 1
ATOM 980 C CA . ARG A 1 123 ? -6.524 -14.619 9.799 1.00 90.44 123 ARG A CA 1
ATOM 981 C C . ARG A 1 123 ? -6.525 -13.924 11.158 1.00 90.44 123 ARG A C 1
ATOM 983 O O . ARG A 1 123 ? -6.680 -14.591 12.174 1.00 90.44 123 ARG A O 1
ATOM 990 N N . ARG A 1 124 ? -6.375 -12.598 11.182 1.00 91.19 124 ARG A N 1
ATOM 991 C CA . ARG A 1 124 ? -6.435 -11.784 12.405 1.00 91.19 124 ARG A CA 1
ATOM 992 C C . ARG A 1 124 ? -7.859 -11.453 12.861 1.00 91.19 124 ARG A C 1
ATOM 994 O O . ARG A 1 124 ? -8.002 -10.790 13.887 1.00 91.19 124 ARG A O 1
ATOM 1001 N N . GLY A 1 125 ? -8.885 -11.924 12.146 1.00 88.56 125 GLY A N 1
ATOM 1002 C CA . GLY A 1 125 ? -10.293 -11.842 12.543 1.00 88.56 125 GLY A CA 1
ATOM 1003 C C . GLY A 1 125 ? -11.085 -10.681 11.937 1.00 88.56 125 GLY A C 1
ATOM 1004 O O . GLY A 1 125 ? -12.195 -10.418 12.390 1.00 88.56 125 GLY A O 1
ATOM 1005 N N . PHE A 1 126 ? -10.552 -9.963 10.941 1.00 91.00 126 PHE A N 1
ATOM 1006 C CA . PHE A 1 126 ? -11.323 -8.921 10.254 1.00 91.00 126 PHE A CA 1
ATOM 1007 C C . PHE A 1 126 ? -12.315 -9.513 9.253 1.00 91.00 126 PHE A C 1
ATOM 1009 O O . PHE A 1 126 ? -12.000 -10.457 8.529 1.00 91.00 126 PHE A O 1
ATOM 1016 N N . VAL A 1 127 ? -13.475 -8.865 9.128 1.00 91.44 127 VAL A N 1
ATOM 1017 C CA . VAL A 1 127 ? -14.358 -9.048 7.971 1.00 91.44 127 VAL A CA 1
ATOM 1018 C C . VAL A 1 127 ? -13.811 -8.217 6.815 1.00 91.44 127 VAL A C 1
ATOM 1020 O O . VAL A 1 127 ? -13.606 -7.010 6.964 1.00 91.44 127 VAL A O 1
ATOM 1023 N N . ILE A 1 128 ? -13.564 -8.838 5.666 1.00 92.94 128 ILE A N 1
ATOM 1024 C CA . ILE A 1 128 ? -12.910 -8.183 4.533 1.00 92.94 128 ILE A CA 1
ATOM 1025 C C . ILE A 1 128 ? -13.832 -8.142 3.331 1.00 92.94 128 ILE A C 1
ATOM 1027 O O . ILE A 1 128 ? -14.346 -9.163 2.882 1.00 92.94 128 ILE A O 1
ATOM 1031 N N . PHE A 1 129 ? -13.960 -6.951 2.759 1.00 92.62 129 PHE A N 1
ATOM 1032 C CA . PHE A 1 129 ? -14.578 -6.744 1.461 1.00 92.62 129 PHE A CA 1
ATOM 1033 C C . PHE A 1 129 ? -13.487 -6.434 0.448 1.00 92.62 129 PHE A C 1
ATOM 1035 O O . PHE A 1 129 ? -12.780 -5.439 0.585 1.00 92.62 129 PHE A O 1
ATOM 1042 N N . VAL A 1 130 ? -13.339 -7.272 -0.572 1.00 92.19 130 VAL A N 1
ATOM 1043 C CA . VAL A 1 130 ? -12.388 -7.042 -1.660 1.00 92.19 130 VAL A CA 1
ATOM 1044 C C . VAL A 1 130 ? -13.146 -6.505 -2.863 1.00 92.19 130 VAL A C 1
ATOM 1046 O O . VAL A 1 130 ? -13.937 -7.220 -3.480 1.00 92.19 130 VAL A O 1
ATOM 1049 N N . CYS A 1 131 ? -12.893 -5.242 -3.191 1.00 90.31 131 CYS A N 1
ATOM 1050 C CA . CYS A 1 131 ? -13.451 -4.562 -4.344 1.00 90.31 131 CYS A CA 1
ATOM 1051 C C . CYS A 1 131 ? -12.551 -4.763 -5.567 1.00 90.31 131 CYS A C 1
ATOM 1053 O O . CYS A 1 131 ? -11.438 -4.232 -5.621 1.00 90.31 131 CYS A O 1
ATOM 1055 N N . SER A 1 132 ? -13.038 -5.525 -6.546 1.00 83.44 132 SER A N 1
ATOM 1056 C CA . SER A 1 132 ? -12.313 -5.842 -7.779 1.00 83.44 132 SER A CA 1
ATOM 1057 C C . SER A 1 132 ? -13.260 -5.844 -8.980 1.00 83.44 132 SER A C 1
ATOM 1059 O O . SER A 1 132 ? -14.404 -6.277 -8.861 1.00 83.44 132 SER A O 1
ATOM 1061 N N . GLU A 1 133 ? -12.806 -5.377 -10.149 1.00 72.44 133 GLU A N 1
ATOM 1062 C CA . GLU A 1 133 ? -13.627 -5.397 -11.376 1.00 72.44 133 GLU A CA 1
ATOM 1063 C C . GLU A 1 133 ? -13.935 -6.818 -11.853 1.00 72.44 133 GLU A C 1
ATOM 1065 O O . GLU A 1 133 ? -15.021 -7.100 -12.354 1.00 72.44 133 GLU A O 1
ATOM 1070 N N . GLN A 1 134 ? -12.983 -7.730 -11.665 1.00 63.97 134 GLN A N 1
ATOM 1071 C CA . GLN A 1 134 ? -13.133 -9.141 -11.993 1.00 63.97 134 GLN A CA 1
ATOM 1072 C C . GLN A 1 134 ? -13.593 -9.862 -10.729 1.00 63.97 134 GLN A C 1
ATOM 1074 O O . GLN A 1 134 ? -12.785 -10.436 -10.000 1.00 63.97 134 GLN A O 1
ATOM 1079 N N . GLY A 1 135 ? -14.888 -9.748 -10.424 1.00 54.97 135 GLY A N 1
ATOM 1080 C CA . GLY A 1 135 ? -15.491 -10.402 -9.266 1.00 54.97 135 GLY A CA 1
ATOM 1081 C C . GLY A 1 135 ? -15.194 -11.902 -9.280 1.00 54.97 135 GLY A C 1
ATOM 1082 O O . GLY A 1 135 ? -15.522 -12.596 -10.242 1.00 54.97 135 GLY A O 1
ATOM 1083 N N . ALA A 1 136 ? -14.558 -12.412 -8.225 1.00 53.44 136 ALA A N 1
ATOM 1084 C CA . ALA A 1 136 ? -14.490 -13.849 -8.015 1.00 53.44 136 ALA A CA 1
ATOM 1085 C C . ALA A 1 136 ? -15.899 -14.322 -7.636 1.00 53.44 136 ALA A C 1
ATOM 1087 O O . ALA A 1 136 ? -16.487 -13.852 -6.667 1.00 53.44 136 ALA A O 1
ATOM 1088 N N . THR A 1 137 ? -16.458 -15.229 -8.433 1.00 53.28 137 THR A N 1
ATOM 1089 C CA . THR A 1 137 ? -17.848 -15.712 -8.365 1.00 53.28 137 THR A CA 1
ATOM 1090 C C . THR A 1 137 ? -18.166 -16.590 -7.152 1.00 53.28 137 THR A C 1
ATOM 1092 O O . THR A 1 137 ? -19.239 -17.186 -7.105 1.00 53.28 137 THR A O 1
ATOM 1095 N N . LYS A 1 138 ? -17.269 -16.697 -6.168 1.00 54.84 138 LYS A N 1
ATOM 1096 C CA . LYS A 1 138 ? -17.491 -17.511 -4.976 1.00 54.84 138 LYS A CA 1
ATOM 1097 C C . LYS A 1 138 ? -17.080 -16.765 -3.708 1.00 54.84 138 LYS A C 1
ATOM 1099 O O . LYS A 1 138 ? -15.913 -16.438 -3.516 1.00 54.84 138 LYS A O 1
ATOM 1104 N N . ASN A 1 139 ? -18.067 -16.504 -2.853 1.00 58.34 139 ASN A N 1
ATOM 1105 C CA . ASN A 1 139 ? -17.848 -16.186 -1.445 1.00 58.34 139 ASN A CA 1
ATOM 1106 C C . ASN A 1 139 ? -17.546 -17.515 -0.744 1.00 58.34 139 ASN A C 1
ATOM 1108 O O . ASN A 1 139 ? -18.465 -18.179 -0.272 1.00 58.34 139 ASN A O 1
ATOM 1112 N N . ASP A 1 140 ? -16.289 -17.951 -0.793 1.00 54.25 140 ASP A N 1
ATOM 1113 C CA . ASP A 1 140 ? -15.905 -19.281 -0.306 1.00 54.25 140 ASP A CA 1
ATOM 1114 C C . ASP A 1 140 ? -15.758 -19.339 1.231 1.00 54.25 140 ASP A C 1
ATOM 1116 O O . ASP A 1 140 ? -15.825 -20.429 1.792 1.00 54.25 140 ASP A O 1
ATOM 1120 N N . ASP A 1 141 ? -15.669 -18.195 1.930 1.00 63.66 141 ASP A N 1
ATOM 1121 C CA . ASP A 1 141 ? -15.350 -18.150 3.365 1.00 63.66 141 ASP A CA 1
ATOM 1122 C C . ASP A 1 141 ? -16.255 -17.199 4.177 1.00 63.66 141 ASP A C 1
ATOM 1124 O O . ASP A 1 141 ? -16.567 -16.079 3.760 1.00 63.66 141 ASP A O 1
ATOM 1128 N N . GLN A 1 142 ? -16.642 -17.614 5.393 1.00 68.50 142 GLN A N 1
ATOM 1129 C CA . GLN A 1 142 ? -17.336 -16.755 6.363 1.00 68.50 142 GLN A CA 1
ATOM 1130 C C . GLN A 1 142 ? -16.429 -15.561 6.717 1.00 68.50 142 GLN A C 1
ATOM 1132 O O . GLN A 1 142 ? -15.445 -15.716 7.439 1.00 68.50 142 GLN A O 1
ATOM 1137 N N . GLY A 1 143 ? -16.736 -14.374 6.180 1.00 76.06 143 GLY A N 1
ATOM 1138 C CA . GLY A 1 143 ? -16.033 -13.119 6.478 1.00 76.06 143 GLY A CA 1
ATOM 1139 C C . GLY A 1 143 ? -15.144 -12.552 5.364 1.00 76.06 143 GLY A C 1
ATOM 1140 O O . GLY A 1 143 ? -14.598 -11.467 5.560 1.00 76.06 143 GLY A O 1
ATOM 1141 N N . LEU A 1 144 ? -15.021 -13.214 4.206 1.00 87.12 144 LEU A N 1
ATOM 1142 C CA . LEU A 1 144 ? -14.366 -12.658 3.014 1.00 87.12 144 LEU A CA 1
ATOM 1143 C C . LEU A 1 144 ? -15.386 -12.511 1.880 1.00 87.12 144 LEU A C 1
ATOM 1145 O O . LEU A 1 144 ? -15.896 -13.495 1.351 1.00 87.12 144 LEU A O 1
ATOM 1149 N N . PHE A 1 145 ? -15.666 -11.271 1.492 1.00 87.62 145 PHE A N 1
ATOM 1150 C CA . PHE A 1 145 ? -16.678 -10.945 0.493 1.00 87.62 145 PHE A CA 1
ATOM 1151 C C . PHE A 1 145 ? -16.050 -10.281 -0.729 1.00 87.62 145 PHE A C 1
ATOM 1153 O O . PHE A 1 145 ? -15.324 -9.291 -0.612 1.00 87.62 145 PHE A O 1
ATOM 1160 N N . HIS A 1 146 ? -16.373 -10.783 -1.918 1.00 88.50 146 HIS A N 1
ATOM 1161 C CA . HIS A 1 146 ? -15.980 -10.150 -3.174 1.00 88.50 146 HIS A CA 1
ATOM 1162 C C . HIS A 1 146 ? -17.077 -9.208 -3.662 1.00 88.50 146 HIS A C 1
ATOM 1164 O O . HIS A 1 146 ? -18.233 -9.599 -3.808 1.00 88.50 146 HIS A O 1
ATOM 1170 N N . VAL A 1 147 ? -16.712 -7.951 -3.915 1.00 87.00 147 VAL A N 1
ATOM 1171 C CA . VAL A 1 147 ? -17.652 -6.894 -4.297 1.00 87.00 147 VAL A CA 1
ATOM 1172 C C . VAL A 1 147 ? -17.167 -6.223 -5.573 1.00 87.00 147 VAL A C 1
ATOM 1174 O O . VAL A 1 147 ? -15.972 -6.023 -5.776 1.00 87.00 147 VAL A O 1
ATOM 1177 N N . THR A 1 148 ? -18.095 -5.876 -6.457 1.00 86.38 148 THR A N 1
ATOM 1178 C CA . THR A 1 148 ? -17.780 -5.064 -7.633 1.00 86.38 148 THR A CA 1
ATOM 1179 C C . THR A 1 148 ? -17.915 -3.577 -7.298 1.00 86.38 148 THR A C 1
ATOM 1181 O O . THR A 1 148 ? -18.686 -3.213 -6.408 1.00 86.38 148 THR A O 1
ATOM 1184 N N . PRO A 1 149 ? -17.245 -2.668 -8.027 1.00 81.06 149 PRO A N 1
ATOM 1185 C CA . PRO A 1 149 ? -17.377 -1.228 -7.784 1.00 81.06 149 PRO A CA 1
ATOM 1186 C C . PRO A 1 149 ? -18.824 -0.701 -7.849 1.00 81.06 149 PRO A C 1
ATOM 1188 O O . PRO A 1 149 ? -19.142 0.319 -7.237 1.00 81.06 149 PRO A O 1
ATOM 1191 N N . HIS A 1 150 ? -19.713 -1.388 -8.573 1.00 81.38 150 HIS A N 1
ATOM 1192 C CA . HIS A 1 150 ? -21.140 -1.062 -8.661 1.00 81.38 150 HIS A CA 1
ATOM 1193 C C . HIS A 1 150 ? -21.942 -1.522 -7.435 1.00 81.38 150 HIS A C 1
ATOM 1195 O O . HIS A 1 150 ? -22.914 -0.870 -7.059 1.00 81.38 150 HIS A O 1
ATOM 1201 N N . ASP A 1 151 ? -21.491 -2.587 -6.776 1.00 84.44 151 ASP A N 1
ATOM 1202 C CA . ASP A 1 151 ? -22.157 -3.231 -5.646 1.00 84.44 151 ASP A CA 1
ATOM 1203 C C . ASP A 1 151 ? -21.684 -2.722 -4.276 1.00 84.44 151 ASP A C 1
ATOM 1205 O O . ASP A 1 151 ? -22.056 -3.279 -3.245 1.00 84.44 151 ASP A O 1
ATOM 1209 N N . LEU A 1 152 ? -20.910 -1.633 -4.225 1.00 86.88 152 LEU A N 1
ATOM 1210 C CA . LEU A 1 152 ? -20.404 -1.052 -2.971 1.00 86.88 152 LEU A CA 1
ATOM 1211 C C . LEU A 1 152 ? -21.511 -0.668 -1.971 1.00 86.88 152 LEU A C 1
ATOM 1213 O O . LEU A 1 152 ? -21.250 -0.585 -0.773 1.00 86.88 152 LEU A O 1
ATOM 1217 N N . ARG A 1 153 ? -22.755 -0.492 -2.434 1.00 87.31 153 ARG A N 1
ATOM 1218 C CA . ARG A 1 153 ? -23.920 -0.290 -1.557 1.00 87.31 153 ARG A CA 1
ATOM 1219 C C . ARG A 1 153 ? -24.174 -1.484 -0.636 1.00 87.31 153 ARG A C 1
ATOM 1221 O O . ARG A 1 153 ? -24.445 -1.269 0.537 1.00 87.31 153 ARG A O 1
ATOM 1228 N N . LYS A 1 154 ? -23.948 -2.715 -1.115 1.00 85.94 154 LYS A N 1
ATOM 1229 C CA . LYS A 1 154 ? -24.095 -3.942 -0.313 1.00 85.94 154 LYS A CA 1
ATOM 1230 C C . LYS A 1 154 ? -23.184 -3.934 0.916 1.00 85.94 154 LYS A C 1
ATOM 1232 O O . LYS A 1 154 ? -23.553 -4.461 1.957 1.00 85.94 154 LYS A O 1
ATOM 1237 N N . VAL A 1 155 ? -22.009 -3.303 0.815 1.00 88.06 155 VAL A N 1
ATOM 1238 C CA . VAL A 1 155 ? -21.097 -3.131 1.957 1.00 88.06 155 VAL A CA 1
ATOM 1239 C C . VAL A 1 155 ? -21.737 -2.233 3.012 1.00 88.06 155 VAL A C 1
ATOM 1241 O O . VAL A 1 155 ? -21.680 -2.537 4.194 1.00 88.06 155 VAL A O 1
ATOM 1244 N N . ILE A 1 156 ? -22.378 -1.139 2.603 1.00 88.81 156 ILE A N 1
ATOM 1245 C CA . ILE A 1 156 ? -23.033 -0.201 3.525 1.00 88.81 156 ILE A CA 1
ATOM 1246 C C . ILE A 1 156 ? -24.237 -0.855 4.191 1.00 88.81 156 ILE A C 1
ATOM 1248 O O . ILE A 1 156 ? -24.414 -0.700 5.399 1.00 88.81 156 ILE A O 1
ATOM 1252 N N . ASP A 1 157 ? -25.030 -1.595 3.421 1.00 88.88 157 ASP A N 1
ATOM 1253 C CA . ASP A 1 157 ? -26.177 -2.337 3.937 1.00 88.88 157 ASP A CA 1
ATOM 1254 C C . ASP A 1 157 ? -25.711 -3.364 4.978 1.00 88.88 157 ASP A C 1
ATOM 1256 O O . ASP A 1 157 ? -26.188 -3.348 6.111 1.00 88.88 157 ASP A O 1
ATOM 1260 N N . TYR A 1 158 ? -24.650 -4.121 4.679 1.00 88.00 158 TYR A N 1
ATOM 1261 C CA . TYR A 1 158 ? -24.027 -5.037 5.637 1.00 88.00 158 TYR A CA 1
ATOM 1262 C C . TYR A 1 158 ? -23.520 -4.334 6.907 1.00 88.00 158 TYR A C 1
ATOM 1264 O O . TYR A 1 158 ? -23.739 -4.828 8.018 1.00 88.00 158 TYR A O 1
ATOM 1272 N N . LEU A 1 159 ? -22.859 -3.175 6.767 1.00 87.81 159 LEU A N 1
ATOM 1273 C CA . LEU A 1 159 ? -22.371 -2.387 7.905 1.00 87.81 159 LEU A CA 1
ATOM 1274 C C . LEU A 1 159 ? -23.526 -1.940 8.818 1.00 87.81 159 LEU A C 1
ATOM 1276 O O . LEU A 1 159 ? -23.356 -1.897 10.038 1.00 87.81 159 LEU A O 1
ATOM 1280 N N . ARG A 1 160 ? -24.692 -1.624 8.240 1.00 87.75 160 ARG A N 1
ATOM 1281 C CA . ARG A 1 160 ? -25.898 -1.223 8.979 1.00 87.75 160 ARG A CA 1
ATOM 1282 C C . ARG A 1 160 ? -26.587 -2.411 9.643 1.00 87.75 160 ARG A C 1
ATOM 1284 O O . ARG A 1 160 ? -26.911 -2.321 10.822 1.00 87.75 160 ARG A O 1
ATOM 1291 N N . GLU A 1 161 ? -26.771 -3.509 8.917 1.00 88.62 161 GLU A N 1
ATOM 1292 C CA . GLU A 1 161 ? -27.455 -4.716 9.400 1.00 88.62 161 GLU A CA 1
ATOM 1293 C C . GLU A 1 161 ? -26.671 -5.418 10.511 1.00 88.62 161 GLU A C 1
ATOM 1295 O O . GLU A 1 161 ? -27.228 -5.802 11.537 1.00 88.62 161 GLU A O 1
ATOM 1300 N N . THR A 1 162 ? -25.354 -5.550 10.338 1.00 83.31 162 THR A N 1
ATOM 1301 C CA . THR A 1 162 ? -24.503 -6.326 11.253 1.00 83.31 162 THR A CA 1
ATOM 1302 C C . THR A 1 162 ? -23.924 -5.465 12.382 1.00 83.31 162 THR A C 1
ATOM 1304 O O . THR A 1 162 ? -23.258 -5.983 13.283 1.00 83.31 162 THR A O 1
ATOM 1307 N N . SER A 1 163 ? -24.172 -4.146 12.371 1.00 80.56 163 SER A N 1
ATOM 1308 C CA . SER A 1 163 ? -23.594 -3.142 13.289 1.00 80.56 163 SER A CA 1
ATOM 1309 C C . SER A 1 163 ? -22.056 -3.158 13.357 1.00 80.56 163 SER A C 1
ATOM 1311 O O . SER A 1 163 ? -21.448 -2.737 14.340 1.00 80.56 163 SER A O 1
ATOM 1313 N N . THR A 1 164 ? -21.404 -3.662 12.308 1.00 84.25 164 THR A N 1
ATOM 1314 C CA . THR A 1 164 ? -19.942 -3.750 12.215 1.00 84.25 164 THR A CA 1
ATOM 1315 C C . THR A 1 164 ? -19.328 -2.371 11.993 1.00 84.25 164 THR A C 1
ATOM 1317 O O . THR A 1 164 ? -19.877 -1.546 11.261 1.00 84.25 164 THR A O 1
ATOM 1320 N N . VAL A 1 165 ? -18.146 -2.128 12.556 1.00 87.62 165 VAL A N 1
ATOM 1321 C CA . VAL A 1 165 ? -17.434 -0.855 12.376 1.00 87.62 165 VAL A CA 1
ATOM 1322 C C . VAL A 1 165 ? -16.441 -0.973 11.223 1.00 87.62 165 VAL A C 1
ATOM 1324 O O . VAL A 1 165 ? -15.512 -1.782 11.273 1.00 87.62 165 VAL A O 1
ATOM 1327 N N . LEU A 1 166 ? -16.602 -0.130 10.198 1.00 90.94 166 LEU A N 1
ATOM 1328 C CA . LEU A 1 166 ? -15.596 0.043 9.151 1.00 90.94 166 LEU A CA 1
ATOM 1329 C C . LEU A 1 166 ? -14.352 0.697 9.764 1.00 90.94 166 LEU A C 1
ATOM 1331 O O . LEU A 1 166 ? -14.395 1.860 10.158 1.00 90.94 166 LEU A O 1
ATOM 1335 N N . SER A 1 167 ? -13.271 -0.071 9.873 1.00 90.88 167 SER A N 1
ATOM 1336 C CA . SER A 1 167 ? -12.015 0.385 10.477 1.00 90.88 167 SER A CA 1
ATOM 1337 C C . SER A 1 167 ? -11.171 1.144 9.464 1.00 90.88 167 SER A C 1
ATOM 1339 O O . SER A 1 167 ? -10.742 2.264 9.723 1.00 90.88 167 SER A O 1
ATOM 1341 N N . SER A 1 168 ? -10.972 0.559 8.283 1.00 94.00 168 SER A N 1
ATOM 1342 C CA . SER A 1 168 ? -10.117 1.150 7.265 1.00 94.00 168 SER A CA 1
ATOM 1343 C C . SER A 1 168 ? -10.534 0.784 5.848 1.00 94.00 168 SER A C 1
ATOM 1345 O O . SER A 1 168 ? -11.171 -0.242 5.588 1.00 94.00 168 SER A O 1
ATOM 1347 N N . ILE A 1 169 ? -10.166 1.669 4.928 1.00 95.94 169 ILE A N 1
ATOM 1348 C CA . ILE A 1 169 ? -10.261 1.477 3.491 1.00 95.94 169 ILE A CA 1
ATOM 1349 C C . ILE A 1 169 ? -8.833 1.463 2.948 1.00 95.94 169 ILE A C 1
ATOM 1351 O O . ILE A 1 169 ? -8.073 2.405 3.168 1.00 95.94 169 ILE A O 1
ATOM 1355 N N . LEU A 1 170 ? -8.454 0.394 2.260 1.00 96.75 170 LEU A N 1
ATOM 1356 C CA . LEU A 1 170 ? -7.139 0.235 1.651 1.00 96.75 170 LEU A CA 1
ATOM 1357 C C . LEU A 1 170 ? -7.281 0.343 0.139 1.00 96.75 170 LEU A C 1
ATOM 1359 O O . LEU A 1 170 ? -8.160 -0.284 -0.445 1.00 96.75 170 LEU A O 1
ATOM 1363 N N . VAL A 1 171 ? -6.387 1.089 -0.496 1.00 96.19 171 VAL A N 1
ATOM 1364 C CA . VAL A 1 171 ? -6.220 1.109 -1.950 1.00 96.19 171 VAL A CA 1
ATOM 1365 C C . VAL A 1 171 ? -4.861 0.523 -2.268 1.00 96.19 171 VAL A C 1
ATOM 1367 O O . VAL A 1 171 ? -3.839 1.072 -1.857 1.00 96.19 171 VAL A O 1
ATOM 1370 N N . VAL A 1 172 ? -4.855 -0.605 -2.969 1.00 94.75 172 VAL A N 1
ATOM 1371 C CA . VAL A 1 172 ? -3.651 -1.362 -3.298 1.00 94.75 172 VAL A CA 1
ATOM 1372 C C . VAL A 1 172 ? -3.543 -1.478 -4.818 1.00 94.75 172 VAL A C 1
ATOM 1374 O O . VAL A 1 172 ? -4.220 -2.321 -5.409 1.00 94.75 172 VAL A O 1
ATOM 1377 N N . PRO A 1 173 ? -2.707 -0.647 -5.468 1.00 92.31 173 PRO A N 1
ATOM 1378 C CA . PRO A 1 173 ? -2.445 -0.798 -6.891 1.00 92.31 173 PRO A CA 1
ATOM 1379 C C . PRO A 1 173 ? -1.660 -2.090 -7.143 1.00 92.31 173 PRO A C 1
ATOM 1381 O O . PRO A 1 173 ? -0.833 -2.512 -6.326 1.00 92.31 173 PRO A O 1
ATOM 1384 N N . ASN A 1 174 ? -1.873 -2.700 -8.306 1.00 88.12 174 ASN A N 1
ATOM 1385 C CA . ASN A 1 174 ? -1.076 -3.826 -8.763 1.00 88.12 174 ASN A CA 1
ATOM 1386 C C . ASN A 1 174 ? 0.375 -3.369 -8.968 1.00 88.12 174 ASN A C 1
ATOM 1388 O O . ASN A 1 174 ? 0.671 -2.473 -9.755 1.00 88.12 174 ASN A O 1
ATOM 1392 N N . SER A 1 175 ? 1.296 -3.977 -8.226 1.00 79.00 175 SER A N 1
ATOM 1393 C CA . SER A 1 175 ? 2.727 -3.641 -8.280 1.00 79.00 175 SER A CA 1
ATOM 1394 C C . SER A 1 175 ? 3.610 -4.836 -8.645 1.00 79.00 175 SER A C 1
ATOM 1396 O O . SER A 1 175 ? 4.834 -4.716 -8.715 1.00 79.00 175 SER A O 1
ATOM 1398 N N . ALA A 1 176 ? 3.008 -6.002 -8.891 1.00 74.75 176 ALA A N 1
ATOM 1399 C CA . ALA A 1 176 ? 3.733 -7.232 -9.189 1.00 74.75 176 ALA A CA 1
ATOM 1400 C C . ALA A 1 176 ? 3.956 -7.478 -10.690 1.00 74.75 176 ALA A C 1
ATOM 1402 O O . ALA A 1 176 ? 4.879 -8.217 -11.049 1.00 74.75 176 ALA A O 1
ATOM 1403 N N . TYR A 1 177 ? 3.120 -6.891 -11.557 1.00 72.56 177 TYR A N 1
ATOM 1404 C CA . TYR A 1 177 ? 3.044 -7.243 -12.982 1.00 72.56 177 TYR A CA 1
ATOM 1405 C C . TYR A 1 177 ? 3.034 -6.042 -13.928 1.00 72.56 177 TYR A C 1
ATOM 1407 O O . TYR A 1 177 ? 2.420 -6.105 -14.989 1.00 72.56 177 TYR A O 1
ATOM 1415 N N . ASN A 1 178 ? 3.721 -4.958 -13.577 1.00 79.19 178 ASN A N 1
ATOM 1416 C CA . ASN A 1 178 ? 3.753 -3.805 -14.464 1.00 79.19 178 ASN A CA 1
ATOM 1417 C C . ASN A 1 178 ? 4.610 -4.076 -15.709 1.00 79.19 178 ASN A C 1
ATOM 1419 O O . ASN A 1 178 ? 5.685 -4.683 -15.607 1.00 79.19 178 ASN A O 1
ATOM 1423 N N . PRO A 1 179 ? 4.158 -3.614 -16.884 1.00 82.81 179 PRO A N 1
ATOM 1424 C CA . PRO A 1 179 ? 4.914 -3.758 -18.111 1.00 82.81 179 PRO A CA 1
ATOM 1425 C C . PRO A 1 179 ? 6.157 -2.864 -18.075 1.00 82.81 179 PRO A C 1
ATOM 1427 O O . PRO A 1 179 ? 6.101 -1.689 -17.705 1.00 82.81 179 PRO A O 1
ATOM 1430 N N . SER A 1 180 ? 7.282 -3.439 -18.494 1.00 83.25 180 SER A N 1
ATOM 1431 C CA . SER A 1 180 ? 8.567 -2.749 -18.625 1.00 83.25 180 SER A CA 1
ATOM 1432 C C . SER A 1 180 ? 8.849 -2.482 -20.098 1.00 83.25 180 SER A C 1
ATOM 1434 O O . SER A 1 180 ? 8.678 -3.368 -20.936 1.00 83.25 180 SER A O 1
ATOM 1436 N N . GLY A 1 181 ? 9.315 -1.285 -20.427 1.00 84.62 181 GLY A N 1
ATOM 1437 C CA . GLY A 1 181 ? 9.646 -0.913 -21.795 1.00 84.62 181 GLY A CA 1
ATOM 1438 C C . GLY A 1 181 ? 9.973 0.566 -21.931 1.00 84.62 181 GLY A C 1
ATOM 1439 O O . GLY A 1 181 ? 9.647 1.380 -21.068 1.00 84.62 181 GLY A O 1
ATOM 1440 N N . ALA A 1 182 ? 10.633 0.926 -23.030 1.00 85.44 182 ALA A N 1
ATOM 1441 C CA . ALA A 1 182 ? 10.802 2.331 -23.364 1.00 85.44 182 ALA A CA 1
ATOM 1442 C C . ALA A 1 182 ? 9.426 2.960 -23.606 1.00 85.44 182 ALA A C 1
ATOM 1444 O O . ALA A 1 182 ? 8.518 2.314 -24.129 1.00 85.44 182 ALA A O 1
ATOM 1445 N N . PHE A 1 183 ? 9.278 4.240 -23.269 1.00 85.25 183 PHE A N 1
ATOM 1446 C CA . PHE A 1 183 ? 8.016 4.951 -23.485 1.00 85.25 183 PHE A CA 1
ATOM 1447 C C . PHE A 1 183 ? 7.572 4.911 -24.958 1.00 85.25 183 PHE A C 1
ATOM 1449 O O . PHE A 1 183 ? 6.386 4.843 -25.246 1.00 85.25 183 PHE A O 1
ATOM 1456 N N . THR A 1 184 ? 8.530 4.887 -25.889 1.00 87.38 184 THR A N 1
ATOM 1457 C CA . THR A 1 184 ? 8.278 4.800 -27.333 1.00 87.38 184 THR A CA 1
ATOM 1458 C C . THR A 1 184 ? 7.831 3.417 -27.805 1.00 87.38 184 THR A C 1
ATOM 1460 O O . THR A 1 184 ? 7.237 3.316 -28.874 1.00 87.38 184 THR A O 1
ATOM 1463 N N . THR A 1 185 ? 8.122 2.353 -27.051 1.00 89.44 185 THR A N 1
ATOM 1464 C CA . THR A 1 185 ? 7.792 0.970 -27.433 1.00 89.44 185 THR A CA 1
ATOM 1465 C C . THR A 1 185 ? 6.575 0.423 -26.697 1.00 89.44 185 THR A C 1
ATOM 1467 O O . THR A 1 185 ? 5.972 -0.549 -27.150 1.00 89.44 185 THR A O 1
ATOM 1470 N N . LEU A 1 186 ? 6.192 1.032 -25.573 1.00 89.38 186 LEU A N 1
ATOM 1471 C CA . LEU A 1 186 ? 4.976 0.679 -24.853 1.00 89.38 186 LEU A CA 1
ATOM 1472 C C . LEU A 1 186 ? 3.742 1.178 -25.613 1.00 89.38 186 LEU A C 1
ATOM 1474 O O . LEU A 1 186 ? 3.608 2.360 -25.918 1.00 89.38 186 LEU A O 1
ATOM 1478 N N . SER A 1 187 ? 2.807 0.266 -25.884 1.00 91.06 187 SER A N 1
ATOM 1479 C CA . SER A 1 187 ? 1.525 0.624 -26.491 1.00 91.06 187 SER A CA 1
ATOM 1480 C C . SER A 1 187 ? 0.725 1.536 -25.559 1.00 91.06 187 SER A C 1
ATOM 1482 O O . SER A 1 187 ? 0.567 1.237 -24.372 1.00 91.06 187 SER A O 1
ATOM 1484 N N . SER A 1 188 ? 0.144 2.604 -26.109 1.00 89.44 188 SER A N 1
ATOM 1485 C CA . SER A 1 188 ? -0.739 3.514 -25.369 1.00 89.44 188 SER A CA 1
ATOM 1486 C C . SER A 1 188 ? -1.908 2.784 -24.705 1.00 89.44 188 SER A C 1
ATOM 1488 O O . SER A 1 188 ? -2.282 3.134 -23.590 1.00 89.44 188 SER A O 1
ATOM 1490 N N . ASN A 1 189 ? -2.421 1.720 -25.333 1.00 91.50 189 ASN A N 1
ATOM 1491 C CA . ASN A 1 189 ? -3.513 0.911 -24.785 1.00 91.50 189 ASN A CA 1
ATOM 1492 C C . ASN A 1 189 ? -3.110 0.213 -23.482 1.00 91.50 189 ASN A C 1
ATOM 1494 O O . ASN A 1 189 ? -3.906 0.152 -22.551 1.00 91.50 189 ASN A O 1
ATOM 1498 N N . VAL A 1 190 ? -1.869 -0.277 -23.405 1.00 90.31 190 VAL A N 1
ATOM 1499 C CA . VAL A 1 190 ? -1.336 -0.947 -22.210 1.00 90.31 190 VAL A CA 1
ATOM 1500 C C . VAL A 1 190 ? -1.160 0.060 -21.076 1.00 90.31 190 VAL A C 1
ATOM 1502 O O . VAL A 1 190 ? -1.584 -0.188 -19.952 1.00 90.31 190 VAL A O 1
ATOM 1505 N N . VAL A 1 191 ? -0.588 1.232 -21.368 1.00 90.62 191 VAL A N 1
ATOM 1506 C CA . VAL A 1 191 ? -0.443 2.295 -20.361 1.00 90.62 191 VAL A CA 1
ATOM 1507 C C . VAL A 1 191 ? -1.814 2.740 -19.851 1.00 90.62 191 VAL A C 1
ATOM 1509 O O . VAL A 1 191 ? -2.013 2.852 -18.644 1.00 90.62 191 VAL A O 1
ATOM 1512 N N . GLN A 1 192 ? -2.777 2.945 -20.752 1.00 92.69 192 GLN A N 1
ATOM 1513 C CA . GLN A 1 192 ? -4.138 3.323 -20.387 1.00 92.69 192 GLN A CA 1
ATOM 1514 C C . GLN A 1 192 ? -4.809 2.261 -19.511 1.00 92.69 192 GLN A C 1
ATOM 1516 O O . GLN A 1 192 ? -5.408 2.622 -18.501 1.00 92.69 192 GLN A O 1
ATOM 1521 N N . SER A 1 193 ? -4.693 0.973 -19.849 1.00 91.50 193 SER A N 1
ATOM 1522 C CA . SER A 1 193 ? -5.282 -0.095 -19.035 1.00 91.50 193 SER A CA 1
ATOM 1523 C C . SER A 1 193 ? -4.660 -0.180 -17.642 1.00 91.50 193 SER A C 1
ATOM 1525 O O . SER A 1 193 ? -5.387 -0.381 -16.673 1.00 91.50 193 SER A O 1
ATOM 1527 N N . GLU A 1 194 ? -3.345 0.025 -17.519 1.00 91.19 194 GLU A N 1
ATOM 1528 C CA . GLU A 1 194 ? -2.670 0.028 -16.215 1.00 91.19 194 GLU A CA 1
ATOM 1529 C C . GLU A 1 194 ? -3.100 1.220 -15.351 1.00 91.19 194 GLU A C 1
ATOM 1531 O O . GLU A 1 194 ? -3.337 1.066 -14.153 1.00 91.19 194 GLU A O 1
ATOM 1536 N N . LEU A 1 195 ? -3.249 2.412 -15.938 1.00 92.62 195 LEU A N 1
ATOM 1537 C CA . LEU A 1 195 ? -3.759 3.586 -15.220 1.00 92.62 195 LEU A CA 1
ATOM 1538 C C . LEU A 1 195 ? -5.219 3.408 -14.796 1.00 92.62 195 LEU A C 1
ATOM 1540 O O . LEU A 1 195 ? -5.595 3.745 -13.672 1.00 92.62 195 LEU A O 1
ATOM 1544 N N . GLU A 1 196 ? -6.037 2.857 -15.687 1.00 92.12 196 GLU A N 1
ATOM 1545 C CA . GLU A 1 196 ? -7.445 2.583 -15.429 1.00 92.12 196 GLU A CA 1
ATOM 1546 C C . GLU A 1 196 ? -7.606 1.650 -14.224 1.00 92.12 196 GLU A C 1
ATOM 1548 O O . GLU A 1 196 ? -8.238 2.026 -13.233 1.00 92.12 196 GLU A O 1
ATOM 1553 N N . GLN A 1 197 ? -6.962 0.481 -14.271 1.00 89.56 197 GLN A N 1
ATOM 1554 C CA . GLN A 1 197 ? -7.111 -0.567 -13.262 1.00 89.56 197 GLN A CA 1
ATOM 1555 C C . GLN A 1 197 ? -6.506 -0.182 -11.909 1.00 89.56 197 GLN A C 1
ATOM 1557 O O . GLN A 1 197 ? -7.116 -0.444 -10.875 1.00 89.56 197 GLN A O 1
ATOM 1562 N N . ASN A 1 198 ? -5.335 0.465 -11.900 1.00 91.38 198 ASN A N 1
ATOM 1563 C CA . ASN A 1 198 ? -4.597 0.741 -10.663 1.00 91.38 198 ASN A CA 1
ATOM 1564 C C . ASN A 1 198 ? -4.949 2.077 -10.003 1.00 91.38 198 ASN A C 1
ATOM 1566 O O . ASN A 1 198 ? -4.598 2.292 -8.843 1.00 91.38 198 ASN A O 1
ATOM 1570 N N . VAL A 1 199 ? -5.595 2.998 -10.725 1.00 92.81 199 VAL A N 1
ATOM 1571 C CA . VAL A 1 199 ? -5.880 4.350 -10.226 1.00 92.81 199 VAL A CA 1
ATOM 1572 C C . VAL A 1 199 ? -7.347 4.705 -10.410 1.00 92.81 199 VAL A C 1
ATOM 1574 O O . VAL A 1 199 ? -8.068 4.888 -9.427 1.00 92.81 199 VAL A O 1
ATOM 1577 N N . PHE A 1 200 ? -7.818 4.816 -11.654 1.00 93.38 200 PHE A N 1
ATOM 1578 C CA . PHE A 1 200 ? -9.097 5.476 -11.921 1.00 93.38 200 PHE A CA 1
ATOM 1579 C C . PHE A 1 200 ? -10.311 4.683 -11.445 1.00 93.38 200 PHE A C 1
ATOM 1581 O O . PHE A 1 200 ? -11.308 5.284 -11.031 1.00 93.38 200 PHE A O 1
ATOM 1588 N N . VAL A 1 201 ? -10.242 3.354 -11.473 1.00 90.88 201 VAL A N 1
ATOM 1589 C CA . VAL A 1 201 ? -11.289 2.484 -10.926 1.00 90.88 201 VAL A CA 1
ATOM 1590 C C . VAL A 1 201 ? -11.409 2.675 -9.416 1.00 90.88 201 VAL A C 1
ATOM 1592 O O . VAL A 1 201 ? -12.513 2.862 -8.898 1.00 90.88 201 VAL A O 1
ATOM 1595 N N . HIS A 1 202 ? -10.281 2.702 -8.705 1.00 91.69 202 HIS A N 1
ATOM 1596 C CA . HIS A 1 202 ? -10.253 2.921 -7.259 1.00 91.69 202 HIS A CA 1
ATOM 1597 C C . HIS A 1 202 ? -10.743 4.324 -6.893 1.00 91.69 202 HIS A C 1
ATOM 1599 O O . HIS A 1 202 ? -11.571 4.463 -5.994 1.00 91.69 202 HIS A O 1
ATOM 1605 N N . MET A 1 203 ? -10.320 5.352 -7.637 1.00 92.94 203 MET A N 1
ATOM 1606 C CA . MET A 1 203 ? -10.800 6.725 -7.458 1.00 92.94 203 MET A CA 1
ATOM 1607 C C . MET A 1 203 ? -12.316 6.827 -7.647 1.00 92.94 203 MET A C 1
ATOM 1609 O O . MET A 1 203 ? -12.998 7.392 -6.797 1.00 92.94 203 MET A O 1
ATOM 1613 N N . ARG A 1 204 ? -12.872 6.245 -8.720 1.00 92.44 204 ARG A N 1
ATOM 1614 C CA . ARG A 1 204 ? -14.328 6.228 -8.960 1.00 92.44 204 ARG A CA 1
ATOM 1615 C C . ARG A 1 204 ? -15.086 5.477 -7.872 1.00 92.44 204 ARG A C 1
ATOM 1617 O O . ARG A 1 204 ? -16.149 5.934 -7.454 1.00 92.44 204 ARG A O 1
ATOM 1624 N N . GLY A 1 205 ? -14.558 4.336 -7.429 1.00 90.69 205 GLY A N 1
ATOM 1625 C CA . GLY A 1 205 ? -15.134 3.553 -6.339 1.00 90.69 205 GLY A CA 1
ATOM 1626 C C . GLY A 1 205 ? -15.184 4.353 -5.040 1.00 90.69 205 GLY A C 1
ATOM 1627 O O . GLY A 1 205 ? -16.250 4.494 -4.444 1.00 90.69 205 GLY A O 1
ATOM 1628 N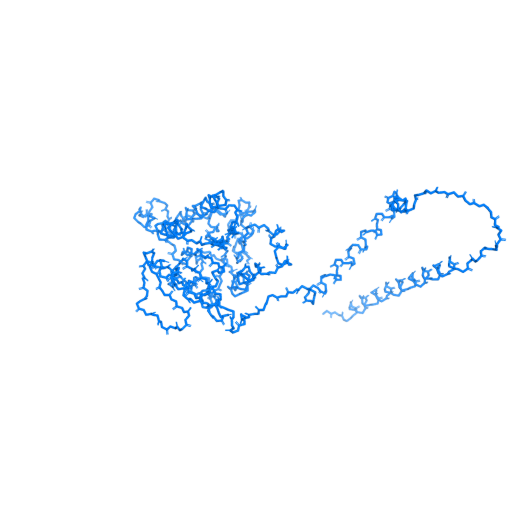 N . LEU A 1 206 ? -14.059 4.955 -4.652 1.00 92.12 206 LEU A N 1
ATOM 1629 C CA . LEU A 1 206 ? -13.959 5.806 -3.468 1.00 92.12 206 LEU A CA 1
ATOM 1630 C C . LEU A 1 206 ? -14.845 7.045 -3.555 1.00 92.12 206 LEU A C 1
ATOM 1632 O O . LEU A 1 206 ? -15.587 7.310 -2.617 1.00 92.12 206 LEU A O 1
ATOM 1636 N N . ALA A 1 207 ? -14.833 7.766 -4.676 1.00 91.25 207 ALA A N 1
ATOM 1637 C CA . ALA A 1 207 ? -15.645 8.968 -4.859 1.00 91.25 207 ALA A CA 1
ATOM 1638 C C . ALA A 1 207 ? -17.149 8.680 -4.719 1.00 91.25 207 ALA A C 1
ATOM 1640 O O . ALA A 1 207 ? -17.895 9.501 -4.194 1.00 91.25 207 ALA A O 1
ATOM 1641 N N . LYS A 1 208 ? -17.605 7.494 -5.145 1.00 89.81 208 LYS A N 1
ATOM 1642 C CA . LYS A 1 208 ? -18.994 7.056 -4.947 1.00 89.81 208 LYS A CA 1
ATOM 1643 C C . LYS A 1 208 ? -19.270 6.575 -3.524 1.00 89.81 208 LYS A C 1
ATOM 1645 O O . LYS A 1 208 ? -20.396 6.729 -3.054 1.00 89.81 208 LYS A O 1
ATOM 1650 N N . PHE A 1 209 ? -18.286 5.964 -2.869 1.00 91.12 209 PHE A N 1
ATOM 1651 C CA . PHE A 1 209 ? -18.440 5.314 -1.569 1.00 91.12 209 PHE A CA 1
ATOM 1652 C C . PHE A 1 209 ? -18.310 6.280 -0.388 1.00 91.12 209 PHE A C 1
ATOM 1654 O O . PHE A 1 209 ? -19.154 6.260 0.504 1.00 91.12 209 PHE A O 1
ATOM 1661 N N . LEU A 1 210 ? -17.300 7.156 -0.398 1.00 91.25 210 LEU A N 1
ATOM 1662 C CA . LEU A 1 210 ? -16.991 8.076 0.701 1.00 91.25 210 LEU A CA 1
ATOM 1663 C C . LEU A 1 210 ? -18.186 8.949 1.128 1.00 91.25 210 LEU A C 1
ATOM 1665 O O . LEU A 1 210 ? -18.430 9.025 2.332 1.00 91.25 210 LEU A O 1
ATOM 1669 N N . PRO A 1 211 ? -18.985 9.547 0.216 1.00 89.88 211 PRO A N 1
ATOM 1670 C CA . PRO A 1 211 ? -20.132 10.371 0.608 1.00 89.88 211 PRO A CA 1
ATOM 1671 C C . PRO A 1 211 ? -21.247 9.600 1.324 1.00 89.88 211 PRO A C 1
ATOM 1673 O O . PRO A 1 211 ? -22.098 10.206 1.967 1.00 89.88 211 PRO A O 1
ATOM 1676 N N . GLN A 1 212 ? -21.281 8.272 1.194 1.00 88.56 212 GLN A N 1
ATOM 1677 C CA . GLN A 1 212 ? -22.334 7.433 1.771 1.00 88.56 212 GLN A CA 1
ATOM 1678 C C . GLN A 1 212 ? -21.993 6.957 3.192 1.00 88.56 212 GLN A C 1
ATOM 1680 O O . GLN A 1 212 ? -22.841 6.373 3.872 1.00 88.56 212 GLN A O 1
ATOM 1685 N N . LEU A 1 213 ? -20.762 7.196 3.653 1.00 86.94 213 LEU A N 1
ATOM 1686 C CA . LEU A 1 213 ? -20.308 6.803 4.979 1.00 86.94 213 LEU A CA 1
ATOM 1687 C C . LEU A 1 213 ? -20.740 7.824 6.030 1.00 86.94 213 LEU A C 1
ATOM 1689 O O . LEU A 1 213 ? -20.485 9.018 5.919 1.00 86.94 213 LEU A O 1
ATOM 1693 N N . SER A 1 214 ? -21.343 7.334 7.111 1.00 80.38 214 SER A N 1
ATOM 1694 C CA . SER A 1 214 ? -21.776 8.171 8.238 1.00 80.38 214 SER A CA 1
ATOM 1695 C C . SER A 1 214 ? -20.627 8.631 9.146 1.00 80.38 214 SER A C 1
ATOM 1697 O O . SER A 1 214 ? -20.818 9.512 9.980 1.00 80.38 214 SER A O 1
ATOM 1699 N N . ARG A 1 215 ? -19.441 8.020 9.031 1.00 83.69 215 ARG A N 1
ATOM 1700 C CA . ARG A 1 215 ? -18.245 8.317 9.836 1.00 83.69 215 ARG A CA 1
ATOM 1701 C C . ARG A 1 215 ? -17.043 8.531 8.925 1.00 83.69 215 ARG A C 1
ATOM 1703 O O . ARG A 1 215 ? -16.985 7.938 7.853 1.00 83.69 215 ARG A O 1
ATOM 1710 N N . CYS A 1 216 ? -16.081 9.337 9.374 1.00 84.06 216 CYS A N 1
ATOM 1711 C CA . CYS A 1 216 ? -14.825 9.564 8.660 1.00 84.06 216 CYS A CA 1
ATOM 1712 C C . CYS A 1 216 ? -13.945 8.303 8.752 1.00 84.06 216 CYS A C 1
ATOM 1714 O O . CYS A 1 216 ? -13.525 7.961 9.861 1.00 84.06 216 CYS A O 1
ATOM 1716 N N . PRO A 1 217 ? -13.699 7.583 7.643 1.00 87.12 217 PRO A N 1
ATOM 1717 C CA . PRO A 1 217 ? -12.919 6.352 7.672 1.00 87.12 217 PRO A CA 1
ATOM 1718 C C . PRO A 1 217 ? -11.412 6.637 7.700 1.00 87.12 217 PRO A C 1
ATOM 1720 O O . PRO A 1 217 ? -10.958 7.709 7.289 1.00 87.12 217 PRO A O 1
ATOM 1723 N N . GLN A 1 218 ? -10.627 5.637 8.107 1.00 93.50 218 GLN A N 1
ATOM 1724 C CA . GLN A 1 218 ? -9.204 5.594 7.776 1.00 93.50 218 GLN A CA 1
ATOM 1725 C C . GLN A 1 218 ? -9.033 5.252 6.301 1.00 93.50 218 GLN A C 1
ATOM 1727 O O . GLN A 1 218 ? -9.630 4.282 5.831 1.00 93.50 218 GLN A O 1
ATOM 1732 N N . LEU A 1 219 ? -8.181 5.982 5.590 1.00 95.69 219 LEU A N 1
ATOM 1733 C CA . LEU A 1 219 ? -7.832 5.659 4.212 1.00 95.69 219 LEU A CA 1
ATOM 1734 C C . LEU A 1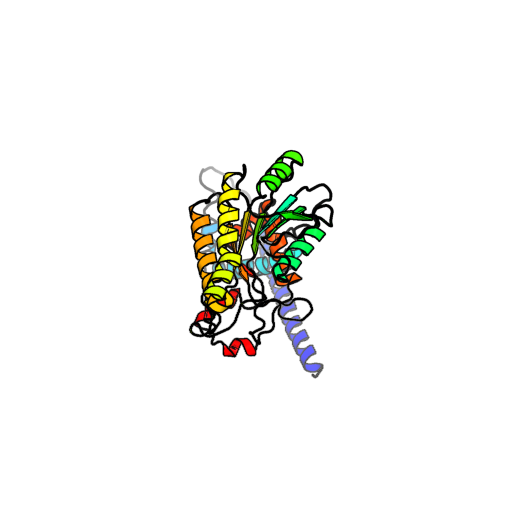 219 ? -6.329 5.424 4.092 1.00 95.69 219 LEU A C 1
ATOM 1736 O O . LEU A 1 219 ? -5.530 6.273 4.474 1.00 95.69 219 LEU A O 1
ATOM 1740 N N . LEU A 1 220 ? -5.941 4.272 3.554 1.00 96.88 220 LEU A N 1
ATOM 1741 C CA . LEU A 1 220 ? -4.548 3.904 3.333 1.00 96.88 220 LEU A CA 1
ATOM 1742 C C . LEU A 1 220 ? -4.324 3.696 1.837 1.00 96.88 220 LEU A C 1
ATOM 1744 O O . LEU A 1 220 ? -4.881 2.774 1.243 1.00 96.88 220 LEU A O 1
ATOM 1748 N N . LEU A 1 221 ? -3.507 4.550 1.231 1.00 97.00 221 LEU A N 1
ATOM 1749 C CA . LEU A 1 221 ? -3.199 4.527 -0.197 1.00 97.00 221 LEU A CA 1
ATOM 1750 C C . LEU A 1 221 ? -1.804 3.941 -0.387 1.00 97.00 221 LEU A C 1
ATOM 1752 O O . LEU A 1 221 ? -0.819 4.565 -0.002 1.00 97.00 221 LEU A O 1
ATOM 1756 N N . LEU A 1 222 ? -1.693 2.745 -0.958 1.00 96.38 222 LEU A N 1
ATOM 1757 C CA . LEU A 1 222 ? -0.396 2.165 -1.302 1.00 96.38 222 LEU A CA 1
ATOM 1758 C C . LEU A 1 222 ? 0.075 2.728 -2.647 1.00 96.38 222 LEU A C 1
ATOM 1760 O O . LEU A 1 222 ? -0.718 2.903 -3.566 1.00 96.38 222 LEU A O 1
ATOM 1764 N N . THR A 1 223 ? 1.372 3.009 -2.773 1.00 95.12 223 THR A N 1
ATOM 1765 C CA . THR A 1 223 ? 1.957 3.565 -4.001 1.00 95.12 223 THR A CA 1
ATOM 1766 C C . THR A 1 223 ? 3.250 2.839 -4.392 1.00 95.12 223 THR A C 1
ATOM 1768 O O . THR A 1 223 ? 4.131 2.659 -3.537 1.00 95.12 223 THR A O 1
ATOM 1771 N N . PRO A 1 224 ? 3.407 2.409 -5.662 1.00 93.12 224 PRO A N 1
ATOM 1772 C CA . PRO A 1 224 ? 4.636 1.804 -6.163 1.00 93.12 224 PRO A CA 1
ATOM 1773 C C . PRO A 1 224 ? 5.686 2.891 -6.450 1.00 93.12 224 PRO A C 1
ATOM 1775 O O . PRO A 1 224 ? 6.008 3.195 -7.592 1.00 93.12 224 PRO A O 1
ATOM 1778 N N . SER A 1 225 ? 6.211 3.528 -5.402 1.00 90.06 225 SER A N 1
ATOM 1779 C CA . SER A 1 225 ? 7.001 4.756 -5.547 1.00 90.06 225 SER A CA 1
ATOM 1780 C C . SER A 1 225 ? 8.487 4.558 -5.858 1.00 90.06 225 SER A C 1
ATOM 1782 O O . SER A 1 225 ? 9.184 5.552 -6.040 1.00 90.06 225 SER A O 1
ATOM 1784 N N . LEU A 1 226 ? 9.023 3.329 -5.892 1.00 91.06 226 LEU A N 1
ATOM 1785 C CA . LEU A 1 226 ? 10.462 3.133 -6.144 1.00 91.06 226 LEU A CA 1
ATOM 1786 C C . LEU A 1 226 ? 10.929 3.673 -7.504 1.00 91.06 226 LEU A C 1
ATOM 1788 O O . LEU A 1 226 ? 11.931 4.388 -7.509 1.00 91.06 226 LEU A O 1
ATOM 1792 N N . PRO A 1 227 ? 10.247 3.398 -8.632 1.00 90.75 227 PRO A N 1
ATOM 1793 C CA . PRO A 1 227 ? 10.672 3.866 -9.948 1.00 90.75 227 PRO A CA 1
ATOM 1794 C C . PRO A 1 227 ? 10.682 5.386 -10.036 1.00 90.75 227 PRO A C 1
ATOM 1796 O O . PRO A 1 227 ? 11.628 5.959 -10.567 1.00 90.75 227 PRO A O 1
ATOM 1799 N N . LEU A 1 228 ? 9.673 6.029 -9.442 1.00 92.19 228 LEU A N 1
ATOM 1800 C CA . LEU A 1 228 ? 9.584 7.482 -9.345 1.00 92.19 228 LEU A CA 1
ATOM 1801 C C . LEU A 1 228 ? 10.739 8.050 -8.506 1.00 92.19 228 LEU A C 1
ATOM 1803 O O . LEU A 1 228 ? 11.453 8.936 -8.957 1.00 92.19 228 LEU A O 1
ATOM 1807 N N . ASN A 1 229 ? 10.960 7.507 -7.308 1.00 92.56 229 ASN A N 1
ATOM 1808 C CA . ASN A 1 229 ? 11.929 8.046 -6.355 1.00 92.56 229 ASN A CA 1
ATOM 1809 C C . ASN A 1 229 ? 13.391 7.860 -6.808 1.00 92.56 229 ASN A C 1
ATOM 1811 O O . ASN A 1 229 ? 14.219 8.751 -6.626 1.00 92.56 229 ASN A O 1
ATOM 1815 N N . TYR A 1 230 ? 13.715 6.707 -7.399 1.00 90.12 230 TYR A N 1
ATOM 1816 C CA . TYR A 1 230 ? 15.060 6.375 -7.888 1.00 90.12 230 TYR A CA 1
ATOM 1817 C C . TYR A 1 230 ? 15.279 6.707 -9.369 1.00 90.12 230 TYR A C 1
ATOM 1819 O O . TYR A 1 230 ? 16.347 6.407 -9.899 1.00 90.12 230 TYR A O 1
ATOM 1827 N N . HIS A 1 231 ? 14.289 7.306 -10.041 1.00 89.25 231 HIS A N 1
ATOM 1828 C CA . HIS A 1 231 ? 14.336 7.616 -11.474 1.00 89.25 231 HIS A CA 1
ATOM 1829 C C . HIS A 1 231 ? 14.699 6.388 -12.330 1.00 89.25 231 HIS A C 1
ATOM 1831 O O . HIS A 1 231 ? 15.539 6.456 -13.230 1.00 89.25 231 HIS A O 1
ATOM 1837 N N . ILE A 1 232 ? 14.086 5.239 -12.025 1.00 87.19 232 ILE A N 1
ATOM 1838 C CA . ILE A 1 232 ? 14.377 3.979 -12.716 1.00 87.19 232 ILE A CA 1
ATOM 1839 C C . ILE A 1 232 ? 13.808 4.073 -14.143 1.00 87.19 232 ILE A C 1
ATOM 1841 O O . ILE A 1 232 ? 12.601 4.279 -14.308 1.00 87.19 232 ILE A O 1
ATOM 1845 N N . PRO A 1 233 ? 14.641 3.933 -15.191 1.00 86.50 233 PRO A N 1
ATOM 1846 C CA . PRO A 1 233 ? 14.184 4.059 -16.569 1.00 86.50 233 PRO A CA 1
ATOM 1847 C C . PRO A 1 233 ? 13.329 2.855 -16.985 1.00 86.50 233 PRO A C 1
ATOM 1849 O O . PRO A 1 233 ? 13.424 1.786 -16.396 1.00 86.50 233 PRO A O 1
ATOM 1852 N N . LEU A 1 234 ? 12.551 3.008 -18.063 1.00 88.62 234 LEU A N 1
ATOM 1853 C CA . LEU A 1 234 ? 11.745 1.942 -18.694 1.00 88.62 234 LEU A CA 1
ATOM 1854 C C . LEU A 1 234 ? 10.533 1.437 -17.880 1.00 88.62 234 LEU A C 1
ATOM 1856 O O . LEU A 1 234 ? 9.951 0.407 -18.217 1.00 88.62 234 LEU A O 1
ATOM 1860 N N . HIS A 1 235 ? 10.117 2.173 -16.847 1.00 89.25 235 HIS A N 1
ATOM 1861 C CA . HIS A 1 235 ? 8.951 1.852 -16.011 1.00 89.25 235 HIS A CA 1
ATOM 1862 C C . HIS A 1 235 ? 7.935 3.001 -15.981 1.00 89.25 235 HIS A C 1
ATOM 1864 O O . HIS A 1 235 ? 7.417 3.375 -14.929 1.00 89.25 235 HIS A O 1
ATOM 1870 N N . SER A 1 236 ? 7.647 3.594 -17.146 1.00 90.50 236 SER A N 1
ATOM 1871 C CA . SER A 1 236 ? 6.758 4.760 -17.232 1.00 90.50 236 SER A CA 1
ATOM 1872 C C . SER A 1 236 ? 5.363 4.551 -16.621 1.00 90.50 236 SER A C 1
ATOM 1874 O O . SER A 1 236 ? 4.909 5.475 -15.947 1.00 90.50 236 SER A O 1
ATOM 1876 N N . PRO A 1 237 ? 4.683 3.388 -16.755 1.00 91.31 237 PRO A N 1
ATOM 1877 C CA . PRO A 1 237 ? 3.380 3.194 -16.118 1.00 91.31 237 PRO A CA 1
ATOM 1878 C C . PRO A 1 237 ? 3.466 3.287 -14.592 1.00 91.31 237 PRO A C 1
ATOM 1880 O O . PRO A 1 237 ? 2.654 3.970 -13.979 1.00 91.31 237 PRO A O 1
ATOM 1883 N N . GLU A 1 238 ? 4.485 2.678 -13.977 1.00 91.69 238 GLU A N 1
ATOM 1884 C CA . GLU A 1 238 ? 4.680 2.721 -12.522 1.00 91.69 238 GLU A CA 1
ATOM 1885 C C . GLU A 1 238 ? 4.939 4.148 -12.030 1.00 91.69 238 GLU A C 1
ATOM 1887 O O . GLU A 1 238 ? 4.370 4.568 -11.024 1.00 91.69 238 GLU A O 1
ATOM 1892 N N . VAL A 1 239 ? 5.750 4.912 -12.769 1.00 92.88 239 VAL A N 1
ATOM 1893 C CA . VAL A 1 239 ? 6.026 6.328 -12.481 1.00 92.88 239 VAL A CA 1
ATOM 1894 C C . VAL A 1 239 ? 4.735 7.153 -12.523 1.00 92.88 239 VAL A C 1
ATOM 1896 O O . VAL A 1 239 ? 4.483 7.942 -11.611 1.00 92.88 239 VAL A O 1
ATOM 1899 N N . PHE A 1 240 ? 3.890 6.947 -13.539 1.00 93.50 240 PHE A N 1
ATOM 1900 C CA . PHE A 1 240 ? 2.607 7.642 -13.651 1.00 93.50 240 PHE A CA 1
ATOM 1901 C C . PHE A 1 240 ? 1.635 7.247 -12.537 1.00 93.50 240 PHE A C 1
ATOM 1903 O O . PHE A 1 240 ? 1.044 8.127 -11.914 1.00 93.50 240 PHE A O 1
ATOM 1910 N N . ILE A 1 241 ? 1.506 5.951 -12.238 1.00 94.62 241 ILE A N 1
ATOM 1911 C CA . ILE A 1 241 ? 0.666 5.453 -11.139 1.00 94.62 241 ILE A CA 1
ATOM 1912 C C . ILE A 1 241 ? 1.122 6.063 -9.811 1.00 94.62 241 ILE A C 1
ATOM 1914 O O . ILE A 1 241 ? 0.294 6.565 -9.053 1.00 94.62 241 ILE A O 1
ATOM 1918 N N . ALA A 1 242 ? 2.429 6.073 -9.537 1.00 94.69 242 ALA A N 1
ATOM 1919 C CA . ALA A 1 242 ? 2.972 6.625 -8.303 1.00 94.69 242 ALA A CA 1
ATOM 1920 C C . ALA A 1 242 ? 2.681 8.127 -8.156 1.00 94.69 242 ALA A C 1
ATOM 1922 O O . ALA A 1 242 ? 2.243 8.562 -7.089 1.00 94.69 242 ALA A O 1
ATOM 1923 N N . GLY A 1 243 ? 2.872 8.907 -9.227 1.00 95.19 243 GLY A N 1
ATOM 1924 C CA . GLY A 1 243 ? 2.576 10.343 -9.240 1.00 95.19 243 GLY A CA 1
ATOM 1925 C C . GLY A 1 243 ? 1.081 10.658 -9.113 1.00 95.19 243 GLY A C 1
ATOM 1926 O O . GLY A 1 243 ? 0.696 11.587 -8.397 1.00 95.19 243 GLY A O 1
ATOM 1927 N N . LEU A 1 244 ? 0.218 9.862 -9.752 1.00 95.88 244 LEU A N 1
ATOM 1928 C CA . LEU A 1 244 ? -1.233 10.000 -9.619 1.00 95.88 244 LEU A CA 1
ATOM 1929 C C . LEU A 1 244 ? -1.715 9.628 -8.217 1.00 95.88 244 LEU A C 1
ATOM 1931 O O . LEU A 1 244 ? -2.551 10.339 -7.670 1.00 95.88 244 LEU A O 1
ATOM 1935 N N . MET A 1 245 ? -1.169 8.572 -7.606 1.00 95.38 245 MET A N 1
ATOM 1936 C CA . MET A 1 245 ? -1.483 8.204 -6.221 1.00 95.38 245 MET A CA 1
ATOM 1937 C C . MET A 1 245 ? -1.078 9.297 -5.227 1.00 95.38 245 MET A C 1
ATOM 1939 O O . MET A 1 245 ? -1.848 9.604 -4.320 1.00 95.38 245 MET A O 1
ATOM 1943 N N . ASP A 1 246 ? 0.086 9.929 -5.411 1.00 95.44 246 ASP A N 1
ATOM 1944 C CA . ASP A 1 246 ? 0.514 11.068 -4.585 1.00 95.44 246 ASP A CA 1
ATOM 1945 C C . ASP A 1 246 ? -0.414 12.284 -4.758 1.00 95.44 246 ASP A C 1
ATOM 1947 O O . ASP A 1 246 ? -0.832 12.913 -3.783 1.00 95.44 246 ASP A O 1
ATOM 1951 N N . SER A 1 247 ? -0.810 12.576 -5.999 1.00 96.50 247 SER A N 1
ATOM 1952 C CA . SER A 1 247 ? -1.760 13.655 -6.301 1.00 96.50 247 SER A CA 1
ATOM 1953 C C . SER A 1 247 ? -3.140 13.376 -5.704 1.00 96.50 247 SER A C 1
ATOM 1955 O O . SER A 1 247 ? -3.758 14.263 -5.116 1.00 96.50 247 SER A O 1
ATOM 1957 N N . PHE A 1 248 ? -3.604 12.129 -5.794 1.00 95.19 248 PHE A N 1
ATOM 1958 C CA . PHE A 1 248 ? -4.877 11.700 -5.232 1.00 95.19 248 PHE A CA 1
ATOM 1959 C C . PHE A 1 248 ? -4.868 11.756 -3.701 1.00 95.19 248 PHE A C 1
ATOM 1961 O O . PHE A 1 248 ? -5.810 12.269 -3.101 1.00 95.19 248 PHE A O 1
ATOM 1968 N N . TYR A 1 249 ? -3.779 11.321 -3.064 1.00 96.31 249 TYR A N 1
ATOM 1969 C CA . TYR A 1 249 ? -3.568 11.465 -1.624 1.00 96.31 249 TYR A 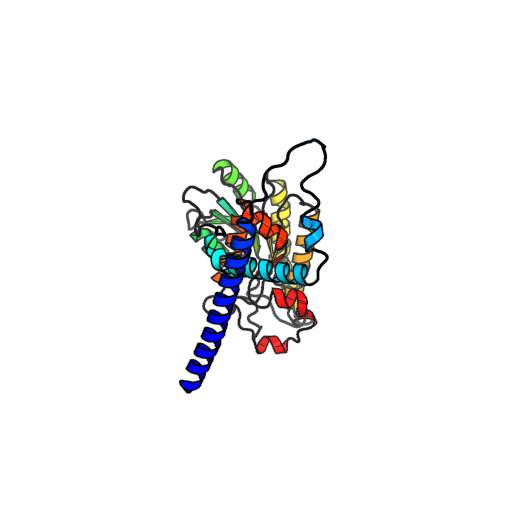CA 1
ATOM 1970 C C . TYR A 1 249 ? -3.666 12.927 -1.169 1.00 96.31 249 TYR A C 1
ATOM 1972 O O . TYR A 1 249 ? -4.370 13.230 -0.201 1.00 96.31 249 TYR A O 1
ATOM 1980 N N . LYS A 1 250 ? -2.996 13.844 -1.878 1.00 96.06 250 LYS A N 1
ATOM 1981 C CA . LYS A 1 250 ? -3.062 15.283 -1.588 1.00 96.06 250 LYS A CA 1
ATOM 1982 C C . LYS A 1 250 ? -4.493 15.799 -1.709 1.00 96.06 250 LYS A C 1
ATOM 1984 O O . LYS A 1 250 ? -4.980 16.412 -0.764 1.00 96.06 250 LYS A O 1
ATOM 1989 N N . ALA A 1 251 ? -5.176 15.500 -2.816 1.00 95.44 251 ALA A N 1
ATOM 1990 C CA . ALA A 1 251 ? -6.563 15.909 -3.036 1.00 95.44 251 ALA A CA 1
ATOM 1991 C C . ALA A 1 251 ? -7.487 15.434 -1.902 1.00 95.44 251 ALA A C 1
ATOM 1993 O O . ALA A 1 251 ? -8.183 16.241 -1.291 1.00 95.44 251 ALA A O 1
ATOM 1994 N N . LEU A 1 252 ? -7.406 14.154 -1.530 1.00 94.06 252 LEU A N 1
ATOM 1995 C CA . LEU A 1 252 ? -8.197 13.593 -0.434 1.00 94.06 252 LEU A CA 1
ATOM 1996 C C . LEU A 1 252 ? -7.883 14.244 0.916 1.00 94.06 252 LEU A C 1
ATOM 1998 O O . LEU A 1 252 ? -8.791 14.456 1.713 1.00 94.06 252 LEU A O 1
ATOM 2002 N N . THR A 1 253 ? -6.618 14.578 1.175 1.00 93.81 253 THR A N 1
ATOM 2003 C CA . THR A 1 253 ? -6.209 15.250 2.419 1.00 93.81 253 THR A CA 1
ATOM 2004 C C . THR A 1 253 ? -6.812 16.653 2.524 1.00 93.81 253 THR A C 1
ATOM 2006 O O . THR A 1 253 ? -7.191 17.076 3.615 1.00 93.81 253 THR A O 1
ATOM 2009 N N . PHE A 1 254 ? -6.940 17.364 1.399 1.00 93.62 254 PHE A N 1
ATOM 2010 C CA . PHE A 1 254 ? -7.582 18.679 1.352 1.00 93.62 254 PHE A CA 1
ATOM 2011 C C . PHE A 1 254 ? -9.111 18.598 1.436 1.00 93.62 254 PHE A C 1
ATOM 2013 O O . PHE A 1 254 ? -9.722 19.398 2.141 1.00 93.62 254 PHE A O 1
ATOM 2020 N N . GLU A 1 255 ? -9.732 17.638 0.749 1.00 92.56 255 GLU A N 1
ATOM 2021 C CA . GLU A 1 255 ? -11.194 17.496 0.701 1.00 92.56 255 GLU A CA 1
ATOM 2022 C C . GLU A 1 255 ? -11.780 16.854 1.969 1.00 92.56 255 GLU A C 1
ATOM 2024 O O . GLU A 1 255 ? -12.882 17.202 2.396 1.00 92.56 255 GLU A O 1
ATOM 2029 N N . TYR A 1 256 ? -11.036 15.949 2.613 1.00 91.69 256 TYR A N 1
ATOM 2030 C CA . TYR A 1 256 ? -11.476 15.192 3.787 1.00 91.69 256 TYR A CA 1
ATOM 2031 C C . TYR A 1 256 ? -10.521 15.360 4.985 1.00 91.69 256 TYR A C 1
ATOM 2033 O O . TYR A 1 256 ? -9.990 14.371 5.495 1.00 91.69 256 TYR A O 1
ATOM 2041 N N . PRO A 1 257 ? -10.349 16.580 5.531 1.00 89.19 257 PRO A N 1
ATOM 2042 C CA . PRO A 1 257 ? -9.363 16.861 6.584 1.00 89.19 257 PRO A CA 1
ATOM 2043 C C . PRO A 1 257 ? -9.648 16.159 7.923 1.00 89.19 257 PRO A C 1
ATOM 2045 O O . PRO A 1 257 ? -8.775 16.074 8.782 1.00 89.19 257 PRO A O 1
ATOM 2048 N N . LYS A 1 258 ? -10.878 15.672 8.133 1.00 89.12 258 LYS A N 1
ATOM 2049 C CA . LYS A 1 258 ? -11.268 14.914 9.337 1.00 89.12 258 LYS A CA 1
ATOM 2050 C C . LYS A 1 258 ? -10.917 13.427 9.247 1.00 89.12 258 LYS A C 1
ATOM 2052 O O . LYS A 1 258 ? -10.917 12.748 10.272 1.00 89.12 258 LYS A O 1
ATOM 2057 N N . SER A 1 259 ? -10.668 12.920 8.043 1.00 89.75 259 SER A N 1
ATOM 2058 C CA . SER A 1 259 ? -10.317 11.523 7.807 1.00 89.75 259 SER A CA 1
ATOM 2059 C C . SER A 1 259 ? -8.815 11.327 7.993 1.00 89.75 259 SER A C 1
ATOM 2061 O O . SER A 1 259 ? -8.008 12.157 7.578 1.00 89.75 259 SER A O 1
ATOM 2063 N N . SER A 1 260 ? -8.421 10.214 8.606 1.00 91.81 260 SER A N 1
ATOM 2064 C CA . SER A 1 260 ? -7.012 9.849 8.752 1.00 91.81 260 SER A CA 1
ATOM 2065 C C . SER A 1 260 ? -6.534 9.163 7.473 1.00 91.81 260 SER A C 1
ATOM 2067 O O . SER A 1 260 ? -6.802 7.986 7.227 1.00 91.81 260 SER A O 1
ATOM 2069 N N . ILE A 1 261 ? -5.870 9.942 6.622 1.00 95.12 261 ILE A N 1
ATOM 2070 C CA . ILE A 1 261 ? -5.418 9.509 5.301 1.00 95.12 261 ILE A CA 1
ATOM 2071 C C . ILE A 1 261 ? -3.905 9.302 5.346 1.00 95.12 261 ILE A C 1
ATOM 2073 O O . ILE A 1 261 ? -3.165 10.196 5.756 1.00 95.12 261 ILE A O 1
ATOM 2077 N N . TYR A 1 262 ? -3.449 8.134 4.899 1.00 96.00 262 TYR A N 1
ATOM 2078 C CA . TYR A 1 262 ? -2.040 7.755 4.870 1.00 96.00 262 TYR A CA 1
ATOM 2079 C C . TYR A 1 262 ? -1.597 7.393 3.454 1.00 96.00 262 TYR A C 1
ATOM 2081 O O . TYR A 1 262 ? -2.315 6.698 2.732 1.00 96.00 262 TYR A O 1
ATOM 2089 N N . LEU A 1 263 ? -0.388 7.822 3.085 1.00 96.94 263 LEU A N 1
ATOM 2090 C CA . LEU A 1 263 ? 0.285 7.414 1.852 1.00 96.94 263 LEU A CA 1
ATOM 2091 C C . LEU A 1 263 ? 1.399 6.420 2.184 1.00 96.94 263 LEU A C 1
ATOM 2093 O O . LEU A 1 263 ? 2.337 6.729 2.917 1.00 96.94 263 LEU A O 1
ATOM 2097 N N . CYS A 1 264 ? 1.291 5.220 1.637 1.00 96.44 264 CYS A N 1
ATOM 2098 C CA . CYS A 1 264 ? 2.103 4.063 1.967 1.00 96.44 264 CYS A CA 1
ATOM 2099 C C . CYS A 1 264 ? 3.026 3.707 0.793 1.00 96.44 264 CYS A C 1
ATOM 2101 O O . CYS A 1 264 ? 2.624 3.058 -0.171 1.00 96.44 264 CYS A O 1
ATOM 2103 N N . HIS A 1 265 ? 4.286 4.113 0.884 1.00 95.62 265 HIS A N 1
ATOM 2104 C CA . HIS A 1 265 ? 5.316 3.872 -0.119 1.00 95.62 265 HIS A CA 1
ATOM 2105 C C . HIS A 1 265 ? 5.801 2.421 -0.091 1.00 95.62 265 HIS A C 1
ATOM 2107 O O . HIS A 1 265 ? 6.364 1.961 0.909 1.00 95.62 265 HIS A O 1
ATOM 2113 N N . LEU A 1 266 ? 5.621 1.712 -1.206 1.00 94.00 266 LEU A N 1
ATOM 2114 C CA . LEU A 1 266 ? 6.051 0.326 -1.366 1.00 94.00 266 LEU A CA 1
ATOM 2115 C C . LEU A 1 266 ? 7.482 0.236 -1.895 1.00 94.00 266 LEU A C 1
ATOM 2117 O O . LEU A 1 266 ? 7.786 0.642 -3.017 1.00 94.00 266 LEU A O 1
ATOM 2121 N N . GLY A 1 267 ? 8.338 -0.361 -1.075 1.00 90.94 267 GLY A N 1
ATOM 2122 C CA . GLY A 1 267 ? 9.699 -0.777 -1.382 1.00 90.94 267 GLY A CA 1
ATOM 2123 C C . GLY A 1 267 ? 9.762 -2.206 -1.916 1.00 90.94 267 GLY A C 1
ATOM 2124 O O . GLY A 1 267 ? 8.735 -2.808 -2.225 1.00 90.94 267 GLY A O 1
ATOM 2125 N N . VAL A 1 268 ? 10.966 -2.775 -2.000 1.00 91.19 268 VAL A N 1
ATOM 2126 C CA . VAL A 1 268 ? 11.153 -4.150 -2.490 1.00 91.19 268 VAL A CA 1
ATOM 2127 C C . VAL A 1 268 ? 10.750 -5.139 -1.397 1.00 91.19 268 VAL A C 1
ATOM 2129 O O . VAL A 1 268 ? 11.346 -5.175 -0.313 1.00 91.19 268 VAL A O 1
ATOM 2132 N N . LEU A 1 269 ? 9.742 -5.953 -1.695 1.00 91.31 269 LEU A N 1
ATOM 2133 C CA . LEU A 1 269 ? 9.168 -6.953 -0.801 1.00 91.31 269 LEU A CA 1
ATOM 2134 C C . LEU A 1 269 ? 9.450 -8.360 -1.331 1.00 91.31 269 LEU A C 1
ATOM 2136 O O . LEU A 1 269 ? 9.492 -8.591 -2.537 1.00 91.31 269 LEU A O 1
ATOM 2140 N N . LYS A 1 270 ? 9.636 -9.311 -0.415 1.00 90.44 270 LYS A N 1
ATOM 2141 C CA . LYS A 1 270 ? 9.797 -10.734 -0.709 1.00 90.44 270 LYS A CA 1
ATOM 2142 C C . LYS A 1 270 ? 8.607 -11.527 -0.196 1.00 90.44 270 LYS A C 1
ATOM 2144 O O . LYS A 1 270 ? 8.260 -11.441 0.985 1.00 90.44 270 LYS A O 1
ATOM 2149 N N . ILE A 1 271 ? 8.061 -12.364 -1.071 1.00 86.38 271 ILE A N 1
ATOM 2150 C CA . ILE A 1 271 ? 7.031 -13.358 -0.769 1.00 86.38 271 ILE A CA 1
ATOM 2151 C C . ILE A 1 271 ? 7.604 -14.727 -1.132 1.00 86.38 271 ILE A C 1
ATOM 2153 O O . ILE A 1 271 ? 8.072 -14.929 -2.249 1.00 86.38 271 ILE A O 1
ATOM 2157 N N . ALA A 1 272 ? 7.597 -15.660 -0.175 1.00 81.00 272 ALA A N 1
ATOM 2158 C CA . ALA A 1 272 ? 8.118 -17.021 -0.359 1.00 81.00 272 ALA A CA 1
ATOM 2159 C C . ALA A 1 272 ? 9.552 -17.077 -0.943 1.00 81.00 272 ALA A C 1
ATOM 2161 O O . ALA A 1 272 ? 9.877 -17.937 -1.753 1.00 81.00 272 ALA A O 1
ATOM 2162 N N . GLY A 1 273 ? 10.413 -16.129 -0.553 1.00 74.31 273 GLY A N 1
ATOM 2163 C CA . GLY A 1 273 ? 11.813 -16.063 -0.993 1.00 74.31 273 GLY A CA 1
ATOM 2164 C C . GLY A 1 273 ? 12.058 -15.335 -2.320 1.00 74.31 273 GLY A C 1
ATOM 2165 O O . GLY A 1 273 ? 13.205 -14.996 -2.598 1.00 74.31 273 GLY A O 1
ATOM 2166 N N . SER A 1 274 ? 11.012 -15.010 -3.088 1.00 79.44 274 SER A N 1
ATOM 2167 C CA . SER A 1 274 ? 11.115 -14.260 -4.348 1.00 79.44 274 SER A CA 1
ATOM 2168 C C . SER A 1 274 ? 10.636 -12.815 -4.194 1.00 79.44 274 SER A C 1
ATOM 2170 O O . SER A 1 274 ? 9.743 -12.542 -3.388 1.00 79.44 274 SER A O 1
ATOM 2172 N N . SER A 1 275 ? 11.219 -11.881 -4.952 1.00 78.38 275 SER A N 1
ATOM 2173 C CA . SER A 1 275 ? 10.756 -10.489 -4.989 1.00 78.38 275 SER A CA 1
ATOM 2174 C C . SER A 1 275 ? 9.343 -10.434 -5.578 1.00 78.38 275 SER A C 1
ATOM 2176 O O . SER A 1 275 ? 9.109 -10.859 -6.710 1.00 78.38 275 SER A O 1
ATOM 2178 N N . SER A 1 276 ? 8.381 -9.956 -4.790 1.00 73.00 276 SER A N 1
ATOM 2179 C CA . SER A 1 276 ? 6.968 -9.940 -5.177 1.00 73.00 276 SER A CA 1
ATOM 2180 C C . SER A 1 276 ? 6.624 -8.786 -6.101 1.00 73.00 276 SER A C 1
ATOM 2182 O O . SER A 1 276 ? 5.871 -8.965 -7.052 1.00 73.00 276 SER A O 1
ATOM 2184 N N . ASN A 1 277 ? 7.206 -7.626 -5.820 1.00 78.06 277 ASN A N 1
ATOM 2185 C CA . ASN A 1 277 ? 7.171 -6.434 -6.648 1.00 78.06 277 ASN A CA 1
ATOM 2186 C C . ASN A 1 277 ? 8.582 -6.119 -7.141 1.00 78.06 277 ASN A C 1
ATOM 2188 O O . ASN A 1 277 ? 9.574 -6.597 -6.585 1.00 78.06 277 ASN A O 1
ATOM 2192 N N . TYR A 1 278 ? 8.657 -5.329 -8.210 1.00 80.25 278 TYR A N 1
ATOM 2193 C CA . TYR A 1 278 ? 9.923 -4.902 -8.798 1.00 80.25 278 TYR A CA 1
ATOM 2194 C C . TYR A 1 278 ? 10.869 -6.068 -9.126 1.00 80.25 278 TYR A C 1
ATOM 2196 O O . TYR A 1 278 ? 12.054 -6.038 -8.806 1.00 80.25 278 TYR A O 1
ATOM 2204 N N . LYS A 1 279 ? 10.355 -7.115 -9.788 1.00 78.69 279 LYS A N 1
ATOM 2205 C CA . LYS A 1 279 ? 11.144 -8.295 -10.213 1.00 78.69 279 LYS A CA 1
ATOM 2206 C C . LYS A 1 279 ? 12.330 -7.946 -11.119 1.00 78.69 279 LYS A C 1
ATOM 2208 O O . LYS A 1 279 ? 13.269 -8.723 -11.234 1.00 78.69 279 LYS A O 1
ATOM 2213 N N . HIS A 1 280 ? 12.269 -6.786 -11.763 1.00 76.06 280 HIS A N 1
ATOM 2214 C CA . HIS A 1 280 ? 13.336 -6.228 -12.585 1.00 76.06 280 HIS A CA 1
ATOM 2215 C C . HIS A 1 280 ? 14.495 -5.654 -11.751 1.00 76.06 280 HIS A C 1
ATOM 2217 O O . HIS A 1 280 ? 15.582 -5.437 -12.286 1.00 76.06 280 HIS A O 1
ATOM 2223 N N . LEU A 1 281 ? 14.289 -5.400 -10.452 1.00 80.12 281 LEU A N 1
ATOM 2224 C CA . LEU A 1 281 ? 15.331 -4.896 -9.573 1.00 80.12 281 LEU A CA 1
ATOM 2225 C C . LEU A 1 281 ? 16.190 -6.043 -9.030 1.00 80.12 281 LEU A C 1
ATOM 2227 O O . LEU A 1 281 ? 15.667 -6.987 -8.442 1.00 80.12 281 LEU A O 1
ATOM 2231 N N . PRO A 1 282 ? 17.524 -5.930 -9.131 1.00 75.44 282 PRO A N 1
ATOM 2232 C CA . PRO A 1 282 ? 18.464 -6.909 -8.582 1.00 75.44 282 PRO A CA 1
ATOM 2233 C C . PRO A 1 282 ? 18.609 -6.824 -7.050 1.00 75.44 282 PRO A C 1
ATOM 2235 O O . PRO A 1 282 ? 19.414 -7.546 -6.469 1.00 75.44 282 PRO A O 1
ATOM 2238 N N . ALA A 1 283 ? 17.867 -5.931 -6.392 1.00 78.38 283 ALA A N 1
ATOM 2239 C CA . ALA A 1 283 ? 17.987 -5.663 -4.967 1.00 78.38 283 ALA A CA 1
ATOM 2240 C C . ALA A 1 283 ? 17.282 -6.727 -4.112 1.00 78.38 283 ALA A C 1
ATOM 2242 O O . ALA A 1 283 ? 16.182 -7.198 -4.415 1.00 78.38 283 ALA A O 1
ATOM 2243 N N . SER A 1 284 ? 17.886 -7.063 -2.972 1.00 82.06 284 SER A N 1
ATOM 2244 C CA . SER A 1 284 ? 17.307 -8.012 -2.023 1.00 82.06 284 SER A CA 1
ATOM 2245 C C . SER A 1 284 ? 16.170 -7.353 -1.236 1.00 82.06 284 SER A C 1
ATOM 2247 O O . SER A 1 284 ? 16.416 -6.559 -0.330 1.00 82.06 284 SER A O 1
ATOM 2249 N N . GLY A 1 285 ? 14.917 -7.693 -1.548 1.00 84.12 285 GLY A N 1
ATOM 2250 C CA . GLY A 1 285 ? 13.747 -7.251 -0.778 1.00 84.12 285 GLY A CA 1
ATOM 2251 C C . GLY A 1 285 ? 13.681 -7.781 0.660 1.00 84.12 285 GLY A C 1
ATOM 2252 O O . GLY A 1 285 ? 14.409 -8.700 1.049 1.00 84.12 285 GLY A O 1
ATOM 2253 N N . SER A 1 286 ? 12.787 -7.208 1.464 1.00 89.38 286 SER A N 1
ATOM 2254 C CA . SER A 1 286 ? 12.522 -7.661 2.836 1.00 89.38 286 SER A CA 1
ATOM 2255 C C . SER A 1 286 ? 11.280 -8.541 2.931 1.00 89.38 286 SER A C 1
ATOM 2257 O O . SER A 1 286 ? 10.395 -8.480 2.083 1.00 89.38 286 SER A O 1
ATOM 2259 N N . ASN A 1 287 ? 11.206 -9.380 3.966 1.00 92.00 287 ASN A N 1
ATOM 2260 C CA . ASN A 1 287 ? 10.059 -10.261 4.175 1.00 92.00 287 ASN A CA 1
ATOM 2261 C C . ASN A 1 287 ? 8.769 -9.440 4.358 1.00 92.00 287 ASN A C 1
ATOM 2263 O O . ASN A 1 287 ? 8.698 -8.581 5.241 1.00 92.00 287 ASN A O 1
ATOM 2267 N N . ILE A 1 288 ? 7.754 -9.735 3.540 1.00 92.44 288 ILE A N 1
ATOM 2268 C CA . ILE A 1 288 ? 6.461 -9.043 3.551 1.00 92.44 288 ILE A CA 1
ATOM 2269 C C . ILE A 1 288 ? 5.783 -9.051 4.927 1.00 92.44 288 ILE A C 1
ATOM 2271 O O . ILE A 1 288 ? 5.183 -8.049 5.310 1.00 92.44 288 ILE A O 1
ATOM 2275 N N . ALA A 1 289 ? 5.925 -10.134 5.700 1.00 90.31 289 ALA A N 1
ATOM 2276 C CA . ALA A 1 289 ? 5.259 -10.282 6.991 1.00 90.31 289 ALA A CA 1
ATOM 2277 C C . ALA A 1 289 ? 5.702 -9.203 7.985 1.00 90.31 289 ALA A C 1
ATOM 2279 O O . ALA A 1 289 ? 4.874 -8.530 8.597 1.00 90.31 289 ALA A O 1
ATOM 2280 N N . ASN A 1 290 ? 7.013 -8.976 8.065 1.00 90.00 290 ASN A N 1
ATOM 2281 C CA . ASN A 1 290 ? 7.599 -8.029 9.010 1.00 90.00 290 ASN A CA 1
ATOM 2282 C C . ASN A 1 290 ? 7.624 -6.599 8.459 1.00 90.00 290 ASN A C 1
ATOM 2284 O O . ASN A 1 290 ? 7.609 -5.644 9.223 1.00 90.00 290 ASN A O 1
ATOM 2288 N N . SER A 1 291 ? 7.721 -6.437 7.136 1.00 92.00 291 SER A N 1
ATOM 2289 C CA . SER A 1 291 ? 7.910 -5.122 6.509 1.00 92.00 291 SER A CA 1
ATOM 2290 C C . SER A 1 291 ? 6.635 -4.449 6.024 1.00 92.00 291 SER A C 1
ATOM 2292 O O . SER A 1 291 ? 6.680 -3.251 5.758 1.00 92.00 291 SER A O 1
ATOM 2294 N N . LEU A 1 292 ? 5.542 -5.196 5.863 1.00 94.06 292 LEU A N 1
ATOM 2295 C CA . LEU A 1 292 ? 4.259 -4.673 5.404 1.00 94.06 292 LEU A CA 1
ATOM 2296 C C . LEU A 1 292 ? 3.121 -5.140 6.311 1.00 94.06 292 LEU A C 1
ATOM 2298 O O . LEU A 1 292 ? 2.462 -4.295 6.895 1.00 94.06 292 LEU A O 1
ATOM 2302 N N . LEU A 1 293 ? 2.906 -6.452 6.462 1.00 94.38 293 LEU A N 1
ATOM 2303 C CA . LEU A 1 293 ? 1.688 -6.986 7.091 1.00 94.38 293 LEU A CA 1
ATOM 2304 C C . LEU A 1 293 ? 1.541 -6.572 8.562 1.00 94.38 293 LEU A C 1
ATOM 2306 O O . LEU A 1 293 ? 0.525 -5.990 8.929 1.00 94.38 293 LEU A O 1
ATOM 2310 N N . GLY A 1 294 ? 2.570 -6.800 9.386 1.00 91.69 294 GLY A N 1
ATOM 2311 C CA . GLY A 1 294 ? 2.574 -6.375 10.792 1.00 91.69 294 GLY A CA 1
ATOM 2312 C C . GLY A 1 294 ? 2.388 -4.860 10.953 1.00 91.69 294 GLY A C 1
ATOM 2313 O O . GLY A 1 294 ? 1.398 -4.442 11.545 1.00 91.69 294 GLY A O 1
ATOM 2314 N N . PRO A 1 295 ? 3.261 -4.025 10.359 1.00 92.19 295 PRO A N 1
ATOM 2315 C CA . PRO A 1 295 ? 3.132 -2.570 10.437 1.00 92.19 295 PRO A CA 1
ATOM 2316 C C . PRO A 1 295 ? 1.811 -2.006 9.886 1.00 92.19 295 PRO A C 1
ATOM 2318 O O . PRO A 1 295 ? 1.330 -0.979 10.363 1.00 92.19 295 PRO A O 1
ATOM 2321 N N . LEU A 1 296 ? 1.230 -2.639 8.862 1.00 93.88 296 LEU A N 1
ATOM 2322 C CA . LEU A 1 296 ? -0.068 -2.260 8.302 1.00 93.88 296 LEU A CA 1
ATOM 2323 C C . LEU A 1 296 ? -1.204 -2.600 9.269 1.00 93.88 296 LEU A C 1
ATOM 2325 O O . LEU A 1 296 ? -2.083 -1.774 9.486 1.00 93.88 296 LEU A O 1
ATOM 2329 N N . TYR A 1 297 ? -1.172 -3.789 9.873 1.00 93.00 297 TYR A N 1
ATOM 2330 C CA . TYR A 1 297 ? -2.125 -4.179 10.907 1.00 93.00 297 TYR A CA 1
ATOM 2331 C C . TYR A 1 297 ? -2.060 -3.235 12.112 1.00 93.00 297 TYR A C 1
ATOM 2333 O O . TYR A 1 297 ? -3.095 -2.738 12.558 1.00 93.00 297 TYR A O 1
ATOM 2341 N N . ASP A 1 298 ? -0.852 -2.929 12.586 1.00 89.88 298 ASP A N 1
ATOM 2342 C CA . ASP A 1 298 ? -0.639 -2.025 13.715 1.00 89.88 298 ASP A CA 1
ATOM 2343 C C . ASP A 1 298 ? -1.249 -0.644 13.435 1.00 89.88 298 ASP A C 1
ATOM 2345 O O . ASP A 1 298 ? -1.915 -0.090 14.306 1.00 89.88 298 ASP A O 1
ATOM 2349 N N . LEU A 1 299 ? -1.102 -0.139 12.203 1.00 91.00 299 LEU A N 1
ATOM 2350 C CA . LEU A 1 299 ? -1.688 1.123 11.734 1.00 91.00 299 LEU A CA 1
ATOM 2351 C C . LEU A 1 299 ? -3.222 1.088 11.613 1.00 91.00 299 LEU A C 1
ATOM 2353 O O . LEU A 1 299 ? -3.871 2.126 11.707 1.00 91.00 299 LEU A O 1
ATOM 2357 N N . ILE A 1 300 ? -3.824 -0.075 11.368 1.00 91.06 300 ILE A N 1
ATOM 2358 C CA . ILE A 1 300 ? -5.289 -0.212 11.313 1.00 91.06 300 ILE A CA 1
ATOM 2359 C C . ILE A 1 300 ? -5.870 -0.270 12.733 1.00 91.06 300 ILE A C 1
ATOM 2361 O O . ILE A 1 300 ? -6.940 0.274 13.008 1.00 91.06 300 ILE A O 1
ATOM 2365 N N . VAL A 1 301 ? -5.174 -0.926 13.664 1.00 88.31 301 VAL A N 1
ATOM 2366 C CA . VAL A 1 301 ? -5.657 -1.133 15.040 1.00 88.31 301 VAL A CA 1
ATOM 2367 C C . VAL A 1 301 ? -5.397 0.076 15.944 1.00 88.31 301 VAL A C 1
ATOM 2369 O O . VAL A 1 301 ? -6.212 0.379 16.829 1.00 88.31 301 VAL A O 1
ATOM 2372 N N . SER A 1 302 ? -4.294 0.784 15.711 1.00 81.50 302 SER A N 1
ATOM 2373 C CA . SER A 1 302 ? -3.821 1.965 16.448 1.00 81.50 302 SER A CA 1
ATOM 2374 C C . SER A 1 302 ? -4.863 3.058 16.663 1.00 81.50 302 SER A C 1
ATOM 2376 O O . SER A 1 302 ? -4.823 3.731 17.693 1.00 81.50 302 SER A O 1
ATOM 2378 N N . GLN A 1 303 ? -5.839 3.203 15.761 1.00 72.38 303 GLN A N 1
ATOM 2379 C CA . GLN A 1 303 ? -6.904 4.206 15.868 1.00 72.38 303 GLN A CA 1
ATOM 2380 C C . GLN A 1 303 ? -7.641 4.181 17.207 1.00 72.38 303 GLN A C 1
ATOM 2382 O O . GLN A 1 303 ? -8.140 5.204 17.676 1.00 72.38 303 GLN A O 1
ATOM 2387 N N . SER A 1 304 ? -7.715 3.000 17.818 1.00 72.38 304 SER A N 1
ATOM 2388 C CA . SER A 1 304 ? -8.453 2.788 19.059 1.00 72.38 304 SER A CA 1
ATOM 2389 C C . SER A 1 304 ? -7.706 3.237 20.318 1.00 72.38 304 SER A C 1
ATOM 2391 O O . SER A 1 304 ? -8.343 3.416 21.353 1.00 72.38 304 SER A O 1
ATOM 2393 N N . SER A 1 305 ? -6.388 3.460 20.255 1.00 79.62 305 SER A N 1
ATOM 2394 C CA . SER A 1 305 ? -5.568 3.723 21.442 1.00 79.62 305 SER A CA 1
ATOM 2395 C C . SER A 1 305 ? -4.858 5.086 21.386 1.00 79.62 305 SER A C 1
ATOM 2397 O O . SER A 1 305 ? -4.193 5.407 20.398 1.00 79.62 305 SER A O 1
ATOM 2399 N N . PRO A 1 306 ? -4.939 5.899 22.459 1.00 79.06 306 PRO A N 1
ATOM 2400 C CA . PRO A 1 306 ? -4.365 7.245 22.491 1.00 79.06 306 PRO A CA 1
ATOM 2401 C C . PRO A 1 306 ? -2.834 7.249 22.378 1.00 79.06 306 PRO A C 1
ATOM 2403 O O . PRO A 1 306 ? -2.271 8.164 21.780 1.00 79.06 306 PRO A O 1
ATOM 2406 N N . TRP A 1 307 ? -2.161 6.214 22.891 1.00 80.50 307 TRP A N 1
ATOM 2407 C CA . TRP A 1 307 ? -0.705 6.082 22.794 1.00 80.50 307 TRP A CA 1
ATOM 2408 C C . TRP A 1 307 ? -0.239 5.939 21.343 1.00 80.50 307 TRP A C 1
ATOM 2410 O O . TRP A 1 307 ? 0.691 6.618 20.912 1.00 80.50 307 TRP A O 1
ATOM 2420 N N . PHE A 1 308 ? -0.914 5.092 20.565 1.00 80.06 308 PHE A N 1
ATOM 2421 C CA . PHE A 1 308 ? -0.560 4.922 19.161 1.00 80.06 308 PHE A CA 1
ATOM 2422 C C . PHE A 1 308 ? -0.898 6.163 18.343 1.00 80.06 308 PHE A C 1
ATOM 2424 O O . PHE A 1 308 ? -0.083 6.564 17.522 1.00 80.06 308 PHE A O 1
ATOM 2431 N N . ARG A 1 309 ? -2.021 6.836 18.623 1.00 80.56 309 ARG A N 1
ATOM 2432 C CA . ARG A 1 309 ? -2.357 8.110 17.964 1.00 80.56 309 ARG A CA 1
ATOM 2433 C C . ARG A 1 309 ? -1.286 9.183 18.178 1.00 80.56 309 ARG A C 1
ATOM 2435 O O . ARG A 1 309 ? -0.998 9.943 17.258 1.00 80.56 309 ARG A O 1
ATOM 2442 N N . PHE A 1 310 ? -0.670 9.235 19.361 1.00 83.25 310 PHE A N 1
ATOM 2443 C CA . PHE A 1 310 ? 0.460 10.134 19.612 1.00 83.25 310 PHE A CA 1
ATOM 2444 C C . PHE A 1 310 ? 1.662 9.797 18.718 1.00 83.25 310 PHE A C 1
ATOM 2446 O O . PHE A 1 310 ? 2.195 10.677 18.046 1.00 83.25 310 PHE A O 1
ATOM 2453 N N . TRP A 1 311 ? 2.059 8.525 18.648 1.00 80.69 311 TRP A N 1
ATOM 2454 C CA . TRP A 1 311 ? 3.154 8.101 17.769 1.00 80.69 311 TRP A CA 1
ATOM 2455 C C . TRP A 1 311 ? 2.845 8.315 16.291 1.00 80.69 311 TRP A C 1
ATOM 2457 O O . TRP A 1 311 ? 3.717 8.720 15.527 1.00 80.69 311 TRP A O 1
ATOM 2467 N N . GLU A 1 312 ? 1.597 8.113 15.885 1.00 82.44 312 GLU A N 1
ATOM 2468 C CA . GLU A 1 312 ? 1.151 8.398 14.527 1.00 82.44 312 GLU A CA 1
ATOM 2469 C C . GLU A 1 312 ? 1.285 9.873 14.177 1.00 82.44 312 GLU A C 1
ATOM 2471 O O . GLU A 1 312 ? 1.742 10.181 13.076 1.00 82.44 312 GLU A O 1
ATOM 2476 N N . MET A 1 313 ? 0.949 10.764 15.114 1.00 81.75 313 MET A N 1
ATOM 2477 C CA . MET A 1 313 ? 1.132 12.205 14.957 1.00 81.75 313 MET A CA 1
ATOM 2478 C C . MET A 1 313 ? 2.612 12.560 14.760 1.00 81.75 313 MET A C 1
ATOM 2480 O O . MET A 1 313 ? 2.931 13.397 13.921 1.00 81.75 313 MET A O 1
ATOM 2484 N N . VAL A 1 314 ? 3.522 11.894 15.479 1.00 83.88 314 VAL A N 1
ATOM 2485 C CA . VAL A 1 314 ? 4.975 12.116 15.359 1.00 83.88 314 VAL A CA 1
ATOM 2486 C C . VAL A 1 314 ? 5.534 11.559 14.0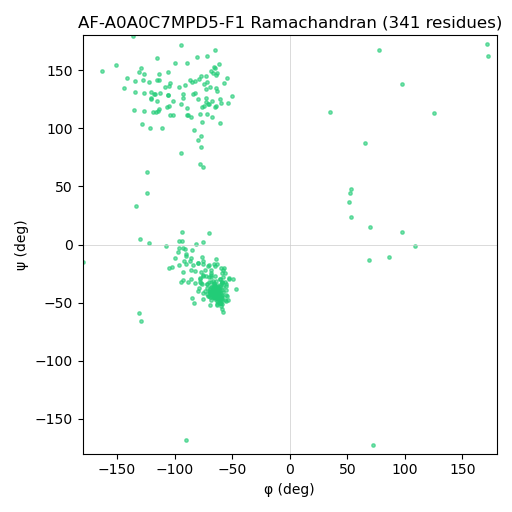47 1.00 83.88 314 VAL A C 1
ATOM 2488 O O . VAL A 1 314 ? 6.350 12.206 13.396 1.00 83.88 314 VAL A O 1
ATOM 2491 N N . CYS A 1 315 ? 5.108 10.364 13.635 1.00 83.44 315 CYS A N 1
ATOM 2492 C CA . CYS A 1 315 ? 5.598 9.731 12.411 1.00 83.44 315 CYS A CA 1
ATOM 2493 C C . CYS A 1 315 ? 4.994 10.329 11.128 1.00 83.44 315 CYS A C 1
ATOM 2495 O O . CYS A 1 315 ? 5.455 10.002 10.035 1.00 83.44 315 CYS A O 1
ATOM 2497 N N . GLY A 1 316 ? 3.963 11.170 11.239 1.00 88.44 316 GLY A N 1
ATOM 2498 C CA . GLY A 1 316 ? 3.276 11.790 10.108 1.00 88.44 316 GLY A CA 1
ATOM 2499 C C . GLY A 1 316 ? 2.408 10.814 9.308 1.00 88.44 316 GLY A C 1
ATOM 2500 O O . GLY A 1 316 ? 2.231 9.652 9.681 1.00 88.44 316 GLY A O 1
ATOM 2501 N N . ASN A 1 317 ? 1.876 11.292 8.182 1.00 91.94 317 ASN A N 1
ATOM 2502 C CA . ASN A 1 317 ? 0.907 10.553 7.359 1.00 91.94 317 ASN A CA 1
ATOM 2503 C C . ASN A 1 317 ? 1.555 9.679 6.273 1.00 91.94 317 ASN A C 1
ATOM 2505 O O . ASN A 1 317 ? 0.879 8.871 5.639 1.00 91.94 317 ASN A O 1
ATOM 2509 N N . GLN A 1 318 ? 2.863 9.813 6.049 1.00 94.06 318 GLN A N 1
ATOM 2510 C CA . GLN A 1 318 ? 3.588 8.962 5.110 1.00 94.06 318 GLN A CA 1
ATOM 2511 C C . GLN A 1 318 ? 4.147 7.725 5.817 1.00 94.06 318 GLN A C 1
ATOM 2513 O O . GLN A 1 318 ? 4.667 7.786 6.937 1.00 94.06 318 GLN A O 1
ATOM 2518 N N . ARG A 1 319 ? 4.025 6.575 5.158 1.00 94.62 319 ARG A N 1
ATOM 2519 C CA . ARG A 1 319 ? 4.498 5.276 5.638 1.00 94.62 319 ARG A CA 1
ATOM 2520 C C . ARG A 1 319 ? 5.389 4.640 4.589 1.00 94.62 319 ARG A C 1
ATOM 2522 O O . ARG A 1 319 ? 5.181 4.815 3.395 1.00 94.62 319 ARG A O 1
ATOM 2529 N N . PHE A 1 320 ? 6.384 3.896 5.048 1.00 94.88 320 PHE A N 1
ATOM 2530 C CA . PHE A 1 320 ? 7.388 3.274 4.196 1.00 94.88 320 PHE A CA 1
ATOM 2531 C C . PHE A 1 320 ? 7.436 1.790 4.520 1.00 94.88 320 PHE A C 1
ATOM 2533 O O . PHE A 1 320 ? 7.791 1.411 5.635 1.00 94.88 320 PHE A O 1
ATOM 2540 N N . TYR A 1 321 ? 7.068 0.964 3.549 1.00 93.88 321 TYR A N 1
ATOM 2541 C CA . TYR A 1 321 ? 7.038 -0.484 3.696 1.00 93.88 321 TYR A CA 1
ATOM 2542 C C . TYR A 1 321 ? 8.054 -1.117 2.762 1.00 93.88 321 TYR A C 1
ATOM 2544 O O . TYR A 1 321 ? 8.248 -0.668 1.637 1.00 93.88 321 TYR A O 1
ATOM 2552 N N . GLY A 1 322 ? 8.728 -2.161 3.224 1.00 90.25 322 GLY A N 1
ATOM 2553 C CA . GLY A 1 322 ? 9.779 -2.819 2.449 1.00 90.25 322 GLY A CA 1
ATOM 2554 C C . GLY A 1 322 ? 11.117 -2.074 2.436 1.00 90.25 322 GLY A C 1
ATOM 2555 O O . GLY A 1 322 ? 11.225 -0.911 2.829 1.00 90.25 322 GLY A O 1
ATOM 2556 N N . LYS A 1 323 ? 12.163 -2.756 1.964 1.00 89.56 323 LYS A N 1
ATOM 2557 C CA . LYS A 1 323 ? 13.488 -2.149 1.778 1.00 89.56 323 LYS A CA 1
ATOM 2558 C C . LYS A 1 323 ? 13.452 -1.073 0.693 1.00 89.56 323 LYS A C 1
ATOM 2560 O O . LYS A 1 323 ? 12.652 -1.147 -0.236 1.00 89.56 323 LYS A O 1
ATOM 2565 N N . TRP A 1 324 ? 14.351 -0.097 0.803 1.00 90.12 324 TRP A N 1
ATOM 2566 C CA . TRP A 1 324 ? 14.552 0.992 -0.165 1.00 90.12 324 TRP A CA 1
ATOM 2567 C C . TRP A 1 324 ? 13.436 2.033 -0.276 1.00 90.12 324 TRP A C 1
ATOM 2569 O O . TRP A 1 324 ? 13.689 3.104 -0.810 1.00 90.12 324 TRP A O 1
ATOM 2579 N N . SER A 1 325 ? 12.244 1.805 0.280 1.00 91.50 325 SER A N 1
ATOM 2580 C CA . SER A 1 325 ? 11.144 2.782 0.226 1.00 91.50 325 SER A CA 1
ATOM 2581 C C . SER A 1 325 ? 11.517 4.115 0.882 1.00 91.50 325 SER A C 1
ATOM 2583 O O . SER A 1 325 ? 11.441 5.163 0.242 1.00 91.50 325 SER A O 1
ATOM 2585 N N . ARG A 1 326 ? 11.986 4.074 2.136 1.00 92.94 326 ARG A N 1
ATOM 2586 C CA . ARG A 1 326 ? 12.371 5.271 2.903 1.00 92.94 326 ARG A CA 1
ATOM 2587 C C . ARG A 1 326 ? 13.611 5.959 2.334 1.00 92.94 326 ARG A C 1
ATOM 2589 O O . ARG A 1 326 ? 13.625 7.176 2.198 1.00 92.94 326 ARG A O 1
ATOM 2596 N N . LEU A 1 327 ? 14.646 5.186 2.000 1.00 90.75 327 LEU A N 1
ATOM 2597 C CA . LEU A 1 327 ? 15.878 5.731 1.419 1.00 90.75 327 LEU A CA 1
ATOM 2598 C C . LEU A 1 327 ? 15.617 6.358 0.051 1.00 90.75 327 LEU A C 1
ATOM 2600 O O . LEU A 1 327 ? 16.101 7.452 -0.207 1.00 90.75 327 LEU A O 1
ATOM 2604 N N . GLY A 1 328 ? 14.814 5.708 -0.790 1.00 88.00 328 GLY A N 1
ATOM 2605 C CA . GLY A 1 328 ? 14.439 6.240 -2.093 1.00 88.00 328 GLY A CA 1
ATOM 2606 C C . GLY A 1 328 ? 13.681 7.546 -1.971 1.00 88.00 328 GLY A C 1
ATOM 2607 O O . GLY A 1 328 ? 13.988 8.495 -2.677 1.00 88.00 328 GLY A O 1
ATOM 2608 N N . PHE A 1 329 ? 12.732 7.628 -1.042 1.00 92.19 329 PHE A N 1
ATOM 2609 C CA . PHE A 1 329 ? 11.943 8.843 -0.870 1.00 92.19 329 PHE A CA 1
ATOM 2610 C C . PHE A 1 329 ? 12.792 10.073 -0.515 1.00 92.19 329 PHE A C 1
ATOM 2612 O O . PHE A 1 329 ? 12.595 11.132 -1.099 1.00 92.19 329 PHE A O 1
ATOM 2619 N N . TYR A 1 330 ? 13.757 9.938 0.400 1.00 92.38 330 TYR A N 1
ATOM 2620 C CA . TYR A 1 330 ? 14.584 11.076 0.827 1.00 92.38 330 TYR A CA 1
ATOM 2621 C C . TYR A 1 330 ? 15.835 11.301 -0.031 1.00 92.38 330 TYR A C 1
ATOM 2623 O O . TYR A 1 330 ? 16.270 12.437 -0.182 1.00 92.38 330 TYR A O 1
ATOM 2631 N N . PHE A 1 331 ? 16.428 10.236 -0.574 1.00 91.81 331 PHE A N 1
ATOM 2632 C CA . PHE A 1 331 ? 17.755 10.273 -1.201 1.00 91.81 331 PHE A CA 1
ATOM 2633 C C . PHE A 1 331 ? 17.795 9.644 -2.597 1.00 91.81 331 PHE A C 1
ATOM 2635 O O . PHE A 1 331 ? 18.870 9.535 -3.181 1.00 91.81 331 PHE A O 1
ATOM 2642 N N . GLY A 1 332 ? 16.663 9.212 -3.154 1.00 85.12 332 GLY A N 1
ATOM 2643 C CA . GLY A 1 332 ? 16.625 8.457 -4.409 1.00 85.12 332 GLY A CA 1
ATOM 2644 C C . GLY A 1 332 ? 17.232 9.201 -5.598 1.00 85.12 332 GLY A C 1
ATOM 2645 O O . GLY A 1 332 ? 17.902 8.581 -6.414 1.00 85.12 332 GLY A O 1
ATOM 2646 N N . GLY A 1 333 ? 17.111 10.532 -5.641 1.00 83.81 333 GLY A N 1
ATOM 2647 C CA . GLY A 1 333 ? 17.768 11.363 -6.658 1.00 83.81 333 GLY A CA 1
ATOM 2648 C C . GLY A 1 333 ? 19.293 11.468 -6.516 1.00 83.81 333 GLY A C 1
ATOM 2649 O O . GLY A 1 333 ? 19.964 11.860 -7.465 1.00 83.81 333 GLY A O 1
ATOM 2650 N N . TRP A 1 334 ? 19.855 11.129 -5.352 1.00 86.88 334 TRP A N 1
ATOM 2651 C CA . TRP A 1 334 ? 21.299 11.194 -5.078 1.00 86.88 334 TRP A CA 1
ATOM 2652 C C . TRP A 1 334 ? 21.971 9.821 -5.066 1.00 86.88 334 TRP A C 1
ATOM 2654 O O . TRP A 1 334 ? 23.189 9.737 -5.205 1.00 86.88 334 TRP A O 1
ATOM 2664 N N . ILE A 1 335 ? 21.204 8.744 -4.886 1.00 84.12 335 ILE A N 1
ATOM 2665 C CA . ILE A 1 335 ? 21.734 7.382 -4.850 1.00 84.12 335 ILE A CA 1
ATOM 2666 C C . ILE A 1 335 ? 21.757 6.828 -6.279 1.00 84.12 335 ILE A C 1
ATOM 2668 O O . ILE A 1 335 ? 20.695 6.538 -6.834 1.00 84.12 335 ILE A O 1
ATOM 2672 N N . PRO A 1 336 ? 22.939 6.618 -6.885 1.00 77.62 336 PRO A N 1
ATOM 2673 C CA . PRO A 1 336 ? 23.014 6.024 -8.209 1.00 77.62 336 PRO A CA 1
ATOM 2674 C C . PRO A 1 336 ? 22.458 4.595 -8.185 1.00 77.62 336 PRO A C 1
ATOM 2676 O O . PRO A 1 336 ? 22.839 3.768 -7.355 1.00 77.62 336 PRO A O 1
ATOM 2679 N N . PHE A 1 337 ? 21.585 4.294 -9.148 1.00 72.50 337 PHE A N 1
ATOM 2680 C CA . PHE A 1 337 ? 20.903 3.006 -9.294 1.00 72.50 337 PHE A CA 1
ATOM 2681 C C . PHE A 1 337 ? 21.806 1.758 -9.163 1.00 72.50 337 PHE A C 1
ATOM 2683 O O . PHE A 1 337 ? 21.384 0.792 -8.525 1.00 72.50 337 PHE A O 1
ATOM 2690 N N . PRO A 1 338 ? 23.058 1.733 -9.673 1.00 76.06 338 PRO A N 1
ATOM 2691 C CA . PRO A 1 338 ? 23.952 0.588 -9.499 1.00 76.06 338 PRO A CA 1
ATOM 2692 C C . PRO A 1 338 ? 24.257 0.226 -8.040 1.00 76.06 338 PRO A C 1
ATOM 2694 O O . PRO A 1 338 ? 24.557 -0.934 -7.775 1.00 76.06 338 PRO A O 1
ATOM 2697 N N . LEU A 1 339 ? 24.155 1.164 -7.089 1.00 77.00 339 LEU A N 1
ATOM 2698 C CA . LEU A 1 339 ? 24.381 0.873 -5.668 1.00 77.00 339 LEU A CA 1
ATOM 2699 C C . LEU A 1 339 ? 23.292 -0.020 -5.068 1.00 77.00 339 LEU A C 1
ATOM 2701 O O . LEU A 1 339 ? 23.586 -0.783 -4.154 1.00 77.00 339 LEU A O 1
ATOM 2705 N N . LEU A 1 340 ? 22.075 -0.012 -5.622 1.00 71.75 340 LEU A N 1
ATOM 2706 C CA . LEU A 1 340 ? 20.992 -0.903 -5.187 1.00 71.75 340 LEU A CA 1
ATOM 2707 C C . LEU A 1 340 ? 21.320 -2.391 -5.402 1.00 71.75 340 LEU A C 1
ATOM 2709 O O . LEU A 1 340 ? 20.659 -3.242 -4.819 1.00 71.75 340 LEU A O 1
ATOM 2713 N N . LYS A 1 341 ? 22.324 -2.722 -6.230 1.00 68.06 341 LYS A N 1
ATOM 2714 C CA . LYS A 1 341 ? 22.794 -4.104 -6.439 1.00 68.06 341 LYS A CA 1
ATOM 2715 C C . LYS A 1 341 ? 23.625 -4.649 -5.278 1.00 68.06 341 LYS A C 1
ATOM 2717 O O . LYS A 1 341 ? 23.703 -5.862 -5.125 1.00 68.06 341 LYS A O 1
ATOM 2722 N N . TYR A 1 342 ? 24.287 -3.778 -4.519 1.00 64.38 342 TYR A N 1
ATOM 2723 C CA . TYR A 1 342 ? 25.311 -4.177 -3.547 1.00 64.38 342 TYR A CA 1
ATOM 2724 C C . TYR A 1 342 ? 24.780 -4.319 -2.110 1.00 64.38 342 TYR A C 1
ATOM 2726 O O . TYR A 1 342 ? 25.533 -4.718 -1.224 1.00 64.38 342 TYR A O 1
ATOM 2734 N N . PHE A 1 343 ? 23.499 -4.022 -1.880 1.00 55.59 343 PHE A N 1
ATOM 2735 C CA . PHE A 1 343 ? 22.841 -3.970 -0.569 1.00 55.59 343 PHE A CA 1
ATOM 2736 C C . PHE A 1 343 ? 21.456 -4.648 -0.624 1.00 55.59 343 PHE A C 1
ATOM 2738 O O . PHE A 1 343 ? 20.983 -5.174 0.419 1.00 55.59 343 PHE A O 1
#

Sequence (343 aa):
MSSQVVDHIFDTGFYWFKKAESLNKHLIEKVIDLGTTTPNHKAIPFNEGSSQANIIRGVWSRPIGKAVSFLGLSAIAILMWQYADAIVPRPAQHLRQDDKRCVLVFGHMRDPITRQIVMDLYRRGFVIFVCSEQGATKNDDQGLFHVTPHDLRKVIDYLRETSTVLSSILVVPNSAYNPSGAFTTLSSNVVQSELEQNVFVHMRGLAKFLPQLSRCPQLLLLTPSLPLNYHIPLHSPEVFIAGLMDSFYKALTFEYPKSSIYLCHLGVLKIAGSSSNYKHLPASGSNIANSLLGPLYDLIVSQSSPWFRFWEMVCGNQRFYGKWSRLGFYFGGWIPFPLLKYF

pLDDT: mean 79.44, std 15.88, range [32.88, 97.0]